Protein AF-A0A7G9ZBY2-F1 (afdb_monomer_lite)

pLDDT: mean 80.63, std 18.42, range [33.25, 98.38]

Secondary structure (DSSP, 8-state):
----EEEHHHHHHHHHTT--EEEEEE-SSHHHHHHHHHHHHHH-SSEEEEEE---HHHHGGGHHHHHHHHHHSSEEEEEE-TTS-HHHHHH-TTTHHHHHHHHHTTTTEEEEE-SS----EEEETTTEEEEEPP--TTPPPSEEEEEE-SSPPPSS-HHHHHTTSS-GGGTTTTTSSS--HHHHHHEE--TTHHHHHHHHHHH-TTHHHHHHHHHHHHHHH-SSPEEEEEEEEETTTTEEEEEEEEE--S-HHHHHHHHHHHIIIIIHHHHHHHTTSEEEEEE-

Sequence (284 aa):
MDNKKIGSDFFLEAIRQEKTVRGELKVEDGKKLEEIFKLVFKKANKSIDYHGALFPDFWKNLKEDTEEAVKRIDRIRFLVDKRLDIERLKGDPKISWLFELAKKYSQKLWIAQAKVKLPHMIFVDDLFFRVEKPHEIGEICNENFIAVNPLVEMPGDLSTWMNYTTSRDLYNSQFAIGIPQEVINNVGMSEGDMAAVQEFIKKQPDIYDYLDEAVCIIKNYFDKERITLEVINDPEYDKETLFLCIKTDRDLDDALKRLKKIDEEWLFDKIEELDDRLVIDIIP

Structure (mmCIF, N/CA/C/O backbone):
data_AF-A0A7G9ZBY2-F1
#
_entry.id   AF-A0A7G9ZBY2-F1
#
loop_
_atom_site.group_PDB
_atom_site.id
_atom_site.type_symbol
_atom_site.label_atom_id
_atom_site.label_alt_id
_atom_site.label_comp_id
_atom_site.label_asym_id
_atom_site.label_entity_id
_atom_site.label_seq_id
_atom_site.pdbx_PDB_ins_code
_atom_site.Cartn_x
_atom_site.Cartn_y
_atom_site.Cartn_z
_atom_site.occupancy
_atom_site.B_iso_or_equiv
_atom_site.auth_seq_id
_atom_site.auth_comp_id
_atom_site.auth_asym_id
_atom_site.auth_atom_id
_atom_site.pdbx_PDB_model_num
ATOM 1 N N . MET A 1 1 ? 3.397 28.716 -1.771 1.00 46.00 1 MET A N 1
ATOM 2 C CA . MET A 1 1 ? 2.523 28.831 -0.582 1.00 46.00 1 MET A CA 1
ATOM 3 C C . MET A 1 1 ? 3.395 28.687 0.650 1.00 46.00 1 MET A C 1
ATOM 5 O O . MET A 1 1 ? 4.175 27.744 0.689 1.00 46.00 1 MET A O 1
ATOM 9 N N . ASP A 1 2 ? 3.297 29.612 1.605 1.00 43.41 2 ASP A N 1
ATOM 10 C CA . ASP A 1 2 ? 4.133 29.612 2.811 1.00 43.41 2 ASP A CA 1
ATOM 11 C C . ASP A 1 2 ? 3.778 28.440 3.734 1.00 43.41 2 ASP A C 1
ATOM 13 O O . ASP A 1 2 ? 2.632 28.317 4.172 1.00 43.41 2 ASP A O 1
ATOM 17 N N . ASN A 1 3 ? 4.765 27.600 4.059 1.00 50.75 3 ASN A N 1
ATOM 18 C CA . ASN A 1 3 ? 4.659 26.573 5.098 1.00 50.75 3 ASN A CA 1
ATOM 19 C C . ASN A 1 3 ? 4.554 27.260 6.468 1.00 50.75 3 ASN A C 1
ATOM 21 O O . ASN A 1 3 ? 5.551 27.457 7.164 1.00 50.75 3 ASN A O 1
ATOM 25 N N . LYS A 1 4 ? 3.347 27.679 6.851 1.00 58.78 4 LYS A N 1
ATOM 26 C CA . LYS A 1 4 ? 3.104 28.218 8.189 1.00 58.78 4 LYS A CA 1
ATOM 27 C C . LYS A 1 4 ? 3.043 27.071 9.194 1.00 58.78 4 LYS A C 1
ATOM 29 O O . LYS A 1 4 ? 2.478 26.013 8.921 1.00 58.78 4 LYS A O 1
ATOM 34 N N . LYS A 1 5 ? 3.622 27.302 10.372 1.00 65.44 5 LYS A N 1
ATOM 35 C CA . LYS A 1 5 ? 3.395 26.450 11.541 1.00 65.44 5 LYS A CA 1
ATOM 36 C C . LYS A 1 5 ? 1.961 26.647 12.004 1.00 65.44 5 LYS A C 1
ATOM 38 O O . LYS A 1 5 ? 1.518 27.784 12.167 1.00 65.44 5 LYS A O 1
ATOM 43 N N . ILE A 1 6 ? 1.256 25.546 12.201 1.00 66.56 6 ILE A N 1
ATOM 44 C CA . ILE A 1 6 ? -0.144 25.530 12.599 1.00 66.56 6 ILE A CA 1
ATOM 45 C C . ILE A 1 6 ? -0.251 24.793 13.932 1.00 66.56 6 ILE A C 1
ATOM 47 O O . ILE A 1 6 ? 0.349 23.738 14.128 1.00 66.56 6 ILE A O 1
ATOM 51 N N . GLY A 1 7 ? -0.999 25.367 14.872 1.00 71.38 7 GLY A N 1
ATOM 52 C CA . GLY A 1 7 ? -1.292 24.703 16.137 1.00 71.38 7 GLY A CA 1
ATOM 53 C C . GLY A 1 7 ? -2.232 23.513 15.937 1.00 71.38 7 GLY A C 1
ATOM 54 O O . GLY A 1 7 ? -3.139 23.557 15.107 1.00 71.38 7 GLY A O 1
ATOM 55 N N . SER A 1 8 ? -2.038 22.470 16.738 1.00 72.31 8 SER A N 1
ATOM 56 C CA . SER A 1 8 ? -2.920 21.294 16.826 1.00 72.31 8 SER A CA 1
ATOM 57 C C . SER A 1 8 ? -4.414 21.637 16.856 1.00 72.31 8 SER A C 1
ATOM 59 O O . SER A 1 8 ? -5.181 21.070 16.083 1.00 72.31 8 SER A O 1
ATOM 61 N N . ASP A 1 9 ? -4.815 22.612 17.671 1.00 76.31 9 ASP A N 1
ATOM 62 C CA . ASP A 1 9 ? -6.226 22.986 17.835 1.00 76.31 9 ASP A CA 1
ATOM 63 C C . ASP A 1 9 ? -6.823 23.592 16.556 1.00 76.31 9 ASP A C 1
ATOM 65 O O . ASP A 1 9 ? -7.942 23.258 16.171 1.00 76.31 9 ASP A O 1
ATOM 69 N N . PHE A 1 10 ? -6.057 24.430 15.845 1.00 73.88 10 PHE A N 1
ATOM 70 C CA . PHE A 1 10 ? -6.480 24.974 14.551 1.00 73.88 10 PHE A CA 1
ATOM 71 C C . PHE A 1 10 ? -6.671 23.859 13.526 1.00 73.88 10 PHE A C 1
ATOM 73 O O . PHE A 1 10 ? -7.603 23.892 12.729 1.00 73.88 10 PHE A O 1
ATOM 80 N N . PHE A 1 11 ? -5.781 22.870 13.534 1.00 70.94 11 PHE A N 1
ATOM 81 C CA . PHE A 1 11 ? -5.836 21.772 12.584 1.00 70.94 11 PHE A CA 1
ATOM 82 C C . PHE A 1 11 ? -7.014 20.831 12.853 1.00 70.94 11 PHE A C 1
ATOM 84 O O . PHE A 1 11 ? -7.733 20.465 11.925 1.00 70.94 11 PHE A O 1
ATOM 91 N N . LEU A 1 12 ? -7.265 20.504 14.123 1.00 74.31 12 LEU A N 1
ATOM 92 C CA . LEU A 1 12 ? -8.467 19.778 14.533 1.00 74.31 12 LEU A CA 1
ATOM 93 C C . LEU A 1 12 ? -9.729 20.524 14.098 1.00 74.31 12 LEU A C 1
ATOM 95 O O . LEU A 1 12 ? -10.646 19.912 13.551 1.00 74.31 12 LEU A O 1
ATOM 99 N N . GLU A 1 13 ? -9.765 21.842 14.286 1.00 77.38 13 GLU A N 1
ATOM 100 C CA . GLU A 1 13 ? -10.897 22.655 13.855 1.00 77.38 13 GLU A CA 1
ATOM 101 C C . GLU A 1 13 ? -11.058 22.673 12.333 1.00 77.38 13 GLU A C 1
ATOM 103 O O . GLU A 1 13 ? -12.171 22.564 11.824 1.00 77.38 13 GLU A O 1
ATOM 108 N N . ALA A 1 14 ? -9.955 22.723 11.591 1.00 70.12 14 ALA A N 1
ATOM 109 C CA . ALA A 1 14 ? -9.984 22.639 10.142 1.00 70.12 14 ALA A CA 1
ATOM 110 C C . ALA A 1 14 ? -10.526 21.298 9.639 1.00 70.12 14 ALA A C 1
ATOM 112 O O . ALA A 1 14 ? -11.386 21.301 8.764 1.00 70.12 14 ALA A O 1
ATOM 113 N N . ILE A 1 15 ? -10.098 20.169 10.218 1.00 70.94 15 ILE A N 1
ATOM 114 C CA . ILE A 1 15 ? -10.662 18.856 9.873 1.00 70.94 15 ILE A CA 1
ATOM 115 C C . ILE A 1 15 ? -12.158 18.809 10.211 1.00 70.94 15 ILE A C 1
ATOM 117 O O . ILE A 1 15 ? -12.955 18.319 9.411 1.00 70.94 15 ILE A O 1
ATOM 121 N N . ARG A 1 16 ? -12.567 19.321 11.381 1.00 77.19 16 ARG A N 1
ATOM 122 C CA . ARG A 1 16 ? -13.987 19.360 11.779 1.00 77.19 16 ARG A CA 1
ATOM 123 C C . ARG A 1 16 ? -14.833 20.144 10.782 1.00 77.19 16 ARG A C 1
ATOM 125 O O . ARG A 1 16 ? -15.920 19.689 10.437 1.00 77.19 16 ARG A O 1
ATOM 132 N N . GLN A 1 17 ? -14.316 21.282 10.326 1.00 77.69 17 GLN A N 1
ATOM 133 C CA . GLN A 1 17 ? -14.968 22.180 9.375 1.00 77.69 17 GLN A CA 1
ATOM 134 C C . GLN A 1 17 ? -14.704 21.817 7.903 1.00 77.69 17 GLN A C 1
ATOM 136 O O . GLN A 1 17 ? -15.098 22.584 7.029 1.00 77.69 17 GLN A O 1
ATOM 141 N N . GLU A 1 18 ? -14.017 20.701 7.628 1.00 69.56 18 GLU A N 1
ATOM 142 C CA . GLU A 1 18 ? -13.649 20.243 6.275 1.00 69.56 18 GLU A CA 1
ATOM 143 C C . GLU A 1 18 ? -12.904 21.310 5.451 1.00 69.56 18 GLU A C 1
ATOM 145 O O . GLU A 1 18 ? -13.006 21.392 4.229 1.00 69.56 18 GLU A O 1
ATOM 150 N N . LYS A 1 19 ? -12.124 22.151 6.134 1.00 67.81 19 LYS A N 1
ATOM 151 C CA . LYS A 1 19 ? -11.326 23.204 5.510 1.00 67.81 19 LYS A CA 1
ATOM 152 C C . LYS A 1 19 ? -9.999 22.644 5.018 1.00 67.81 19 LYS A C 1
ATOM 154 O O . LYS A 1 19 ? -9.285 21.969 5.759 1.00 67.81 19 LYS A O 1
ATOM 159 N N . THR A 1 20 ? -9.626 23.010 3.794 1.00 64.44 20 THR A N 1
ATOM 160 C CA . THR A 1 20 ? -8.288 22.747 3.257 1.00 64.44 20 THR A CA 1
ATOM 161 C C . THR A 1 20 ? -7.248 23.434 4.128 1.00 64.44 20 THR A C 1
ATOM 163 O O . THR A 1 20 ? -7.241 24.660 4.266 1.00 64.44 20 THR A O 1
ATOM 166 N N . VAL A 1 21 ? -6.351 22.643 4.707 1.00 64.94 21 VAL A N 1
ATOM 167 C CA . VAL A 1 21 ? -5.243 23.141 5.517 1.00 64.94 21 VAL A CA 1
ATOM 168 C C . VAL A 1 21 ? -3.980 22.380 5.167 1.00 64.94 21 VAL A C 1
ATOM 170 O O . VAL A 1 21 ? -3.982 21.159 5.028 1.00 64.94 21 VAL A O 1
ATOM 173 N N . ARG A 1 22 ? -2.890 23.136 5.046 1.00 64.19 22 ARG A N 1
ATOM 174 C CA . ARG A 1 22 ? -1.534 22.632 4.865 1.00 64.19 22 ARG A CA 1
ATOM 175 C C . ARG A 1 22 ? -0.627 23.323 5.871 1.00 64.19 22 ARG A C 1
ATOM 177 O O . ARG A 1 22 ? -0.587 24.552 5.899 1.00 64.19 22 ARG A O 1
ATOM 184 N N . GLY A 1 23 ? 0.118 22.555 6.657 1.00 62.62 23 GLY A N 1
ATOM 185 C CA . GLY A 1 23 ? 1.104 23.130 7.564 1.00 62.62 23 GLY A CA 1
ATOM 186 C C . GLY A 1 23 ? 1.900 22.098 8.346 1.00 62.62 23 GLY A C 1
ATOM 187 O O . GLY A 1 23 ? 1.561 20.916 8.395 1.00 62.62 23 GLY A O 1
ATOM 188 N N . GLU A 1 24 ? 2.973 22.578 8.968 1.00 61.75 24 GLU A N 1
ATOM 189 C CA . GLU A 1 24 ? 3.670 21.824 10.005 1.00 61.75 24 GLU A CA 1
ATOM 190 C C . GLU A 1 24 ? 2.907 21.973 11.318 1.00 61.75 24 GLU A C 1
ATOM 192 O O . GLU A 1 24 ? 2.673 23.087 11.795 1.00 61.75 24 GLU A O 1
ATOM 197 N N . LEU A 1 25 ? 2.550 20.846 11.912 1.00 63.38 25 LEU A N 1
ATOM 198 C CA . LEU A 1 25 ? 1.879 20.753 13.188 1.00 63.38 25 LEU A CA 1
ATOM 199 C C . LEU A 1 25 ? 2.873 20.296 14.251 1.00 63.38 25 LEU A C 1
ATOM 201 O O . LEU A 1 25 ? 3.437 19.200 14.182 1.00 63.38 25 LEU A O 1
ATOM 205 N N . LYS A 1 26 ? 3.073 21.150 15.257 1.00 65.88 26 LYS A N 1
ATOM 206 C CA . LYS A 1 26 ? 3.751 20.756 16.491 1.00 65.88 26 LYS A CA 1
ATOM 207 C C . LYS A 1 26 ? 2.720 20.176 17.444 1.00 65.88 26 LYS A C 1
ATOM 209 O O . LYS A 1 26 ? 1.814 20.876 17.901 1.00 65.88 26 LYS A O 1
ATOM 214 N N . VAL A 1 27 ? 2.834 18.878 17.690 1.00 63.59 27 VAL A N 1
ATOM 215 C CA . VAL A 1 27 ? 2.039 18.192 18.701 1.00 63.59 27 VAL A CA 1
ATOM 216 C C . VAL A 1 27 ? 2.814 18.329 20.008 1.00 63.59 27 VAL A C 1
ATOM 218 O O . VAL A 1 27 ? 3.869 17.727 20.158 1.00 63.59 27 VAL A O 1
ATOM 221 N N . GLU A 1 28 ? 2.337 19.162 20.932 1.00 57.69 28 GLU A N 1
ATOM 222 C CA . GLU A 1 28 ? 3.014 19.372 22.225 1.00 57.69 28 GLU A CA 1
ATOM 223 C C . GLU A 1 28 ? 2.709 18.269 23.261 1.00 57.69 28 GLU A C 1
ATOM 225 O O . GLU A 1 28 ? 3.324 18.255 24.321 1.00 57.69 28 GLU A O 1
ATOM 230 N N . ASP A 1 29 ? 1.801 17.328 22.967 1.00 59.09 29 ASP A N 1
ATOM 231 C CA . ASP A 1 29 ? 1.472 16.196 23.847 1.00 59.09 29 ASP A CA 1
ATOM 232 C C . ASP A 1 29 ? 0.867 15.023 23.046 1.00 59.09 29 ASP A C 1
ATOM 234 O O . ASP A 1 29 ? 0.005 15.236 22.190 1.00 59.09 29 ASP A O 1
ATOM 238 N N . GLY A 1 30 ? 1.263 13.778 23.334 1.00 62.41 30 GLY A N 1
ATOM 239 C CA . GLY A 1 30 ? 0.806 12.568 22.630 1.00 62.41 30 GLY A CA 1
ATOM 240 C C . GLY A 1 30 ? -0.721 12.405 22.586 1.00 62.41 30 GLY A C 1
ATOM 241 O O . GLY A 1 30 ? -1.256 11.892 21.605 1.00 62.41 30 GLY A O 1
ATOM 242 N N . LYS A 1 31 ? -1.444 12.952 23.575 1.00 68.00 31 LYS A N 1
ATOM 243 C CA . LYS A 1 31 ? -2.920 12.994 23.592 1.00 68.00 31 LYS A CA 1
ATOM 244 C C . LYS A 1 31 ? -3.520 13.710 22.381 1.00 68.00 31 LYS A C 1
ATOM 246 O O . LYS A 1 31 ? -4.520 13.262 21.829 1.00 68.00 31 LYS A O 1
ATOM 251 N N . LYS A 1 32 ? -2.891 14.795 21.924 1.00 78.31 32 LYS A N 1
ATOM 252 C CA . LYS A 1 32 ? -3.364 15.554 20.757 1.00 78.31 32 LYS A CA 1
ATOM 253 C C . LYS A 1 32 ? -3.213 14.752 19.469 1.00 78.31 32 LYS A C 1
ATOM 255 O O . LYS A 1 32 ? -4.002 14.920 18.544 1.00 78.31 32 LYS A O 1
ATOM 260 N N . LEU A 1 33 ? -2.220 13.865 19.407 1.00 79.06 33 LEU A N 1
ATOM 261 C CA . LEU A 1 33 ? -2.054 12.996 18.252 1.00 79.06 33 LEU A CA 1
ATOM 262 C C . LEU A 1 33 ? -3.148 11.930 18.184 1.00 79.06 33 LEU A C 1
ATOM 264 O O . LEU A 1 33 ? -3.701 11.686 17.113 1.00 79.06 33 LEU A O 1
ATOM 268 N N . GLU A 1 34 ? -3.484 11.330 19.324 1.00 85.69 34 GLU A N 1
ATOM 269 C CA . GLU A 1 34 ? -4.594 10.381 19.414 1.00 85.69 34 GLU A CA 1
ATOM 270 C C . GLU A 1 34 ? -5.905 11.023 18.948 1.00 85.69 34 GLU A C 1
ATOM 272 O O . GLU A 1 34 ? -6.613 10.441 18.134 1.00 85.69 34 GLU A O 1
ATOM 277 N N . GLU A 1 35 ? -6.203 12.252 19.380 1.00 86.25 35 GLU A N 1
ATOM 278 C CA . GLU A 1 35 ? -7.398 12.987 18.941 1.00 86.25 35 GLU A CA 1
ATOM 279 C C . GLU A 1 35 ? -7.447 13.209 17.424 1.00 86.25 35 GLU A C 1
ATOM 281 O O . GLU A 1 35 ? -8.515 13.085 16.817 1.00 86.25 35 GLU A O 1
ATOM 286 N N . ILE A 1 36 ? -6.300 13.493 16.796 1.00 82.81 36 ILE A N 1
ATOM 287 C CA . ILE A 1 36 ? -6.204 13.614 15.337 1.00 82.81 36 ILE A CA 1
ATOM 288 C C . ILE A 1 36 ? -6.548 12.276 14.677 1.00 82.81 36 ILE A C 1
ATOM 290 O O . ILE A 1 36 ? -7.370 12.256 13.763 1.00 82.81 36 ILE A O 1
ATOM 294 N N . PHE A 1 37 ? -5.978 11.161 15.145 1.00 88.19 37 PHE A N 1
ATOM 295 C CA . PHE A 1 37 ? -6.287 9.834 14.599 1.00 88.19 37 PHE A CA 1
ATOM 296 C C . PHE A 1 37 ? -7.762 9.481 14.758 1.00 88.19 37 PHE A C 1
ATOM 298 O O . PHE A 1 37 ? -8.383 9.066 13.786 1.00 88.19 37 PHE A O 1
ATOM 305 N N . LYS A 1 38 ? -8.349 9.712 15.935 1.00 90.25 38 LYS A N 1
ATOM 306 C CA . LYS A 1 38 ? -9.783 9.483 16.174 1.00 90.25 38 LYS A CA 1
ATOM 307 C C . LYS A 1 38 ? -10.647 10.253 15.187 1.00 90.25 38 LYS A C 1
ATOM 309 O O . LYS A 1 38 ? -11.550 9.699 14.563 1.00 90.25 38 LYS A O 1
ATOM 314 N N . LEU A 1 39 ? -10.340 11.534 14.993 1.00 85.81 39 LEU A N 1
ATOM 315 C CA . LEU A 1 39 ? -11.078 12.375 14.061 1.00 85.81 39 LEU A CA 1
ATOM 316 C C . LEU A 1 39 ? -10.924 11.897 12.611 1.00 85.81 39 LEU A C 1
ATOM 318 O O . LEU A 1 39 ? -11.907 11.855 11.876 1.00 85.81 39 LEU A O 1
ATOM 322 N N . VAL A 1 40 ? -9.712 11.504 12.221 1.00 85.06 40 VAL A N 1
ATOM 323 C CA . VAL A 1 40 ? -9.401 10.970 10.891 1.00 85.06 40 VAL A CA 1
ATOM 324 C C . VAL A 1 40 ? -10.139 9.648 10.638 1.00 85.06 40 VAL A C 1
ATOM 326 O O . VAL A 1 40 ? -10.812 9.516 9.619 1.00 85.06 40 VAL A O 1
ATOM 329 N N . PHE A 1 41 ? -10.118 8.711 11.588 1.00 90.62 41 PHE A N 1
ATOM 330 C CA . PHE A 1 41 ? -10.846 7.439 11.503 1.00 90.62 41 PHE A CA 1
ATOM 331 C C . PHE A 1 41 ? -12.357 7.652 11.403 1.00 90.62 41 PHE A C 1
ATOM 333 O O . PHE A 1 41 ? -13.029 6.993 10.610 1.00 90.62 41 PHE A O 1
ATOM 340 N N . LYS A 1 42 ? -12.891 8.618 12.158 1.00 90.44 42 LYS A N 1
ATOM 341 C CA . LYS A 1 42 ? -14.305 9.002 12.109 1.00 90.44 42 LYS A CA 1
ATOM 342 C C . LYS A 1 42 ? -14.701 9.670 10.789 1.00 90.44 42 LYS A C 1
ATOM 344 O O . LYS A 1 42 ? -15.841 9.529 10.356 1.00 90.44 42 LYS A O 1
ATOM 349 N N . LYS A 1 43 ? -13.791 10.408 10.150 1.00 86.31 43 LYS A N 1
ATOM 350 C CA . LYS A 1 43 ? -14.048 11.109 8.882 1.00 86.31 43 LYS A CA 1
ATOM 351 C C . LYS A 1 43 ? -13.837 10.239 7.643 1.00 86.31 43 LYS A C 1
ATOM 353 O O . LYS A 1 43 ? -14.453 10.549 6.632 1.00 86.31 43 LYS A O 1
ATOM 358 N N . ALA A 1 44 ? -13.043 9.170 7.729 1.00 91.44 44 ALA A N 1
ATOM 359 C CA . ALA A 1 44 ? -12.834 8.219 6.635 1.00 91.44 44 ALA A CA 1
ATOM 360 C C . ALA A 1 44 ? -14.164 7.657 6.115 1.00 91.44 44 ALA A C 1
ATOM 362 O O . ALA A 1 44 ? -15.021 7.310 6.920 1.00 91.44 44 ALA A O 1
ATOM 363 N N . ASN A 1 45 ? -14.341 7.524 4.807 1.00 92.69 45 ASN A N 1
ATOM 364 C CA . ASN A 1 45 ? -15.560 7.005 4.178 1.00 92.69 45 ASN A CA 1
ATOM 365 C C . ASN A 1 45 ? -15.285 5.778 3.310 1.00 92.69 45 ASN A C 1
ATOM 367 O O . ASN A 1 45 ? -16.135 4.899 3.215 1.00 92.69 45 ASN A O 1
ATOM 371 N N . LYS A 1 46 ? -14.101 5.709 2.707 1.00 91.81 46 LYS A N 1
ATOM 372 C CA . LYS A 1 46 ? -13.698 4.695 1.736 1.00 91.81 46 LYS A CA 1
ATOM 373 C C . LYS A 1 46 ? -12.491 3.909 2.230 1.00 91.81 46 LYS A C 1
ATOM 375 O O . LYS A 1 46 ? -12.545 2.679 2.273 1.00 91.81 46 LYS A O 1
ATOM 380 N N . SER A 1 47 ? -11.413 4.596 2.608 1.00 94.06 47 SER A N 1
ATOM 381 C CA . SER A 1 47 ? -10.135 3.943 2.892 1.00 94.06 47 SER A CA 1
ATOM 382 C C . SER A 1 47 ? -9.316 4.608 3.995 1.00 94.06 47 SER A C 1
ATOM 384 O O . SER A 1 47 ? -9.348 5.821 4.186 1.00 94.06 47 SER A O 1
ATOM 386 N N . ILE A 1 48 ? -8.533 3.793 4.703 1.00 94.88 48 ILE A N 1
ATOM 387 C CA . ILE A 1 48 ? -7.446 4.236 5.584 1.00 94.88 48 ILE A CA 1
ATOM 388 C C . ILE A 1 48 ? -6.205 3.407 5.261 1.00 94.88 48 ILE A C 1
ATOM 390 O O . ILE A 1 48 ? -6.248 2.184 5.343 1.00 94.88 48 ILE A O 1
ATOM 394 N N . ASP A 1 49 ? -5.087 4.054 4.959 1.00 93.94 49 ASP A N 1
ATOM 395 C CA . ASP A 1 49 ? -3.805 3.392 4.735 1.00 93.94 49 ASP A CA 1
ATOM 396 C C . ASP A 1 49 ? -2.765 3.965 5.704 1.00 93.94 49 ASP A C 1
ATOM 398 O O . ASP A 1 49 ? -2.362 5.121 5.599 1.00 93.94 49 ASP A O 1
ATOM 402 N N . TYR A 1 50 ? -2.361 3.167 6.690 1.00 94.56 50 TYR A N 1
ATOM 403 C CA . TYR A 1 50 ? -1.373 3.520 7.706 1.00 94.56 50 TYR A CA 1
ATOM 404 C C . TYR A 1 50 ? -0.040 2.830 7.425 1.00 94.56 50 TYR A C 1
ATOM 406 O O . TYR A 1 50 ? 0.018 1.604 7.310 1.00 94.56 50 TYR A O 1
ATOM 414 N N . HIS A 1 51 ? 1.040 3.607 7.372 1.00 93.12 51 HIS A N 1
ATOM 415 C CA . HIS A 1 51 ? 2.407 3.117 7.243 1.00 93.12 51 HIS A CA 1
ATOM 416 C C . HIS A 1 51 ? 3.197 3.493 8.500 1.00 93.12 51 HIS A C 1
ATOM 418 O O . HIS A 1 51 ? 3.176 4.655 8.899 1.00 93.12 51 HIS A O 1
ATOM 424 N N . GLY A 1 52 ? 3.907 2.554 9.129 1.00 91.56 52 GLY A N 1
ATOM 425 C CA . GLY A 1 52 ? 4.809 2.889 10.239 1.00 91.56 52 GLY A CA 1
ATOM 426 C C . GLY A 1 52 ? 4.831 1.900 11.398 1.00 91.56 52 GLY A C 1
ATOM 427 O O . GLY A 1 52 ? 4.621 0.699 11.224 1.00 91.56 52 GLY A O 1
ATOM 428 N N . ALA A 1 53 ? 5.158 2.397 12.594 1.00 91.31 53 ALA A N 1
ATOM 429 C CA . ALA A 1 53 ? 5.309 1.571 13.782 1.00 91.31 53 ALA A CA 1
ATOM 430 C C . ALA A 1 53 ? 4.006 1.400 14.590 1.00 91.31 53 ALA A C 1
ATOM 432 O O . ALA A 1 53 ? 3.351 2.359 14.992 1.00 91.31 53 ALA A O 1
ATOM 433 N N . LEU A 1 54 ? 3.670 0.160 14.943 1.00 92.62 54 LEU A N 1
ATOM 434 C CA . LEU A 1 54 ? 2.537 -0.165 15.804 1.00 92.62 54 LEU A CA 1
ATOM 435 C C . LEU A 1 54 ? 2.902 -0.082 17.297 1.00 92.62 54 LEU A C 1
ATOM 437 O O . LEU A 1 54 ? 3.091 -1.101 17.957 1.00 92.62 54 LEU A O 1
ATOM 441 N N . PHE A 1 55 ? 3.010 1.132 17.845 1.00 91.75 55 PHE A N 1
ATOM 442 C CA . PHE A 1 55 ? 3.307 1.329 19.270 1.00 91.75 55 PHE A CA 1
ATOM 443 C C . PHE A 1 55 ? 2.110 0.948 20.175 1.00 91.75 55 PHE A C 1
ATOM 445 O O . PHE A 1 55 ? 1.081 1.631 20.127 1.00 91.75 55 PHE A O 1
ATOM 452 N N . PRO A 1 56 ? 2.205 -0.094 21.029 1.00 94.56 56 PRO A N 1
ATOM 453 C CA . PRO A 1 56 ? 1.036 -0.635 21.734 1.00 94.56 56 PRO A CA 1
ATOM 454 C C . PRO A 1 56 ? 0.306 0.371 22.630 1.00 94.56 56 PRO A C 1
ATOM 456 O O . PRO A 1 56 ? -0.922 0.367 22.696 1.00 94.56 56 PRO A O 1
ATOM 459 N N . ASP A 1 57 ? 1.041 1.263 23.302 1.00 91.31 57 ASP A N 1
ATOM 460 C CA . ASP A 1 57 ? 0.438 2.260 24.192 1.00 91.31 57 ASP A CA 1
ATOM 461 C C . ASP A 1 57 ? -0.332 3.361 23.459 1.00 91.31 57 ASP A C 1
ATOM 463 O O . ASP A 1 57 ? -1.242 3.930 24.052 1.00 91.31 57 ASP A O 1
ATOM 467 N N . PHE A 1 58 ? -0.022 3.615 22.188 1.00 91.19 58 PHE A N 1
ATOM 468 C CA . PHE A 1 58 ? -0.799 4.519 21.343 1.00 91.19 58 PHE A CA 1
ATOM 469 C C . PHE A 1 58 ? -2.042 3.807 20.795 1.00 91.19 58 PHE A C 1
ATOM 471 O O . PHE A 1 58 ? -3.171 4.265 20.968 1.00 91.19 58 PHE A O 1
ATOM 478 N N . TRP A 1 59 ? -1.856 2.627 20.194 1.00 94.00 59 TRP A N 1
ATOM 479 C CA . TRP A 1 59 ? -2.937 1.921 19.499 1.00 94.00 59 TRP A CA 1
ATOM 480 C C . TRP A 1 59 ? -4.041 1.418 20.425 1.00 94.00 59 TRP A C 1
ATOM 482 O O . TRP A 1 59 ? -5.200 1.399 20.015 1.00 94.00 59 TRP A O 1
ATOM 492 N N . LYS A 1 60 ? -3.741 1.092 21.689 1.00 95.50 60 LYS A N 1
ATOM 493 C CA . LYS A 1 60 ? -4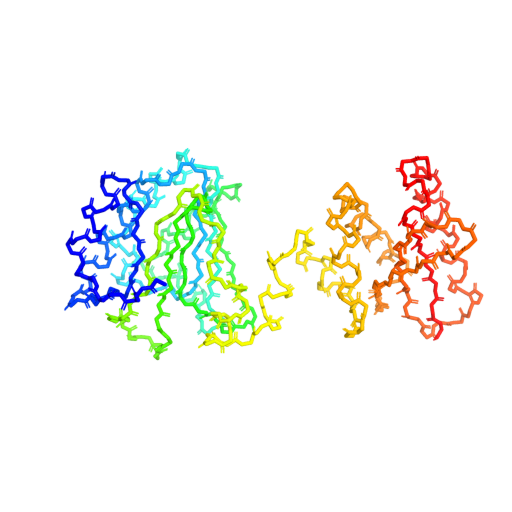.781 0.710 22.662 1.00 95.50 60 LYS A CA 1
ATOM 494 C C . LYS A 1 60 ? -5.883 1.771 22.806 1.00 95.50 60 LYS A C 1
ATOM 496 O O . LYS A 1 60 ? -7.028 1.420 23.072 1.00 95.50 60 LYS A O 1
ATOM 501 N N . ASN A 1 61 ? -5.547 3.048 22.604 1.00 95.38 61 ASN A N 1
ATOM 502 C CA . ASN A 1 61 ? -6.465 4.177 22.752 1.00 95.38 61 ASN A CA 1
ATOM 503 C C . ASN A 1 61 ? -7.308 4.441 21.489 1.00 95.38 61 ASN A C 1
ATOM 505 O O . ASN A 1 61 ? -8.211 5.276 21.541 1.00 95.38 61 ASN A O 1
ATOM 509 N N . LEU A 1 62 ? -7.024 3.739 20.383 1.00 95.88 62 LEU A N 1
ATOM 510 C CA . LEU A 1 62 ? -7.718 3.829 19.089 1.00 95.88 62 LEU A CA 1
ATOM 511 C C . LEU A 1 62 ? -8.556 2.582 18.770 1.00 95.88 62 LEU A C 1
ATOM 513 O O . LEU A 1 62 ? -9.024 2.418 17.641 1.00 95.88 62 LEU A O 1
ATOM 517 N N . LYS A 1 63 ? -8.720 1.675 19.739 1.00 97.25 63 LYS A N 1
ATOM 518 C CA . LYS A 1 63 ? -9.410 0.399 19.534 1.00 97.25 63 LYS A CA 1
ATOM 519 C C . LYS A 1 63 ? -10.835 0.579 19.022 1.00 97.25 63 LYS A C 1
ATOM 521 O O . LYS A 1 63 ? -11.177 0.042 17.972 1.00 97.25 63 LYS A O 1
ATOM 526 N N . GLU A 1 64 ? -11.645 1.341 19.748 1.00 97.81 64 GLU A N 1
ATOM 527 C CA . GLU A 1 64 ? -13.061 1.542 19.421 1.00 97.81 64 GLU A CA 1
ATOM 528 C C . GLU A 1 64 ? -13.225 2.235 18.061 1.00 97.81 64 GLU A C 1
ATOM 530 O O . GLU A 1 64 ? -13.988 1.760 17.221 1.00 97.81 64 GLU A O 1
ATOM 535 N N . ASP A 1 65 ? -12.431 3.277 17.794 1.00 97.06 65 ASP A N 1
ATOM 536 C CA . ASP A 1 65 ? -12.454 4.010 16.524 1.00 97.06 65 ASP A CA 1
ATOM 537 C C . ASP A 1 65 ? -12.065 3.116 15.332 1.00 97.06 65 ASP A C 1
ATOM 539 O O . ASP A 1 65 ? -12.671 3.186 14.262 1.00 97.06 65 ASP A O 1
ATOM 543 N N . THR A 1 66 ? -11.081 2.228 15.515 1.00 97.19 66 THR A N 1
ATOM 544 C CA . THR A 1 66 ? -10.659 1.263 14.484 1.00 97.19 66 THR A CA 1
ATOM 545 C C . THR A 1 66 ? -11.737 0.209 14.230 1.00 97.19 66 THR A C 1
ATOM 547 O O . THR A 1 66 ? -12.032 -0.122 13.079 1.00 97.19 66 THR A O 1
ATOM 550 N N . GLU A 1 67 ? -12.354 -0.309 15.294 1.00 98.06 67 GLU A N 1
ATOM 551 C CA . GLU A 1 67 ? -13.450 -1.278 15.207 1.00 98.06 67 GLU A CA 1
ATOM 552 C C . GLU A 1 67 ? -14.713 -0.694 14.559 1.00 98.06 67 GLU A C 1
ATOM 554 O O . GLU A 1 67 ? -15.457 -1.422 13.896 1.00 98.06 67 GLU A O 1
ATOM 559 N N . GLU A 1 68 ? -14.987 0.595 14.754 1.00 97.94 68 GLU A N 1
ATOM 560 C CA . GLU A 1 68 ? -16.069 1.300 14.067 1.00 97.94 68 GLU A CA 1
ATOM 561 C C . GLU A 1 68 ? -15.724 1.531 12.592 1.00 97.94 68 GLU A C 1
ATOM 563 O O . GLU A 1 68 ? -16.527 1.208 11.710 1.00 97.94 68 GLU A O 1
ATOM 568 N N . ALA A 1 69 ? -14.509 2.013 12.307 1.00 97.12 69 ALA A N 1
ATOM 569 C CA . ALA A 1 69 ? -14.052 2.279 10.948 1.00 97.12 69 ALA A CA 1
ATOM 570 C C . ALA A 1 69 ? -14.116 1.024 10.066 1.00 97.12 69 ALA A C 1
ATOM 572 O O . ALA A 1 69 ? -14.710 1.080 8.992 1.00 97.12 69 ALA A O 1
ATOM 573 N N . VAL A 1 70 ? -13.606 -0.128 10.527 1.00 97.81 70 VAL A N 1
ATOM 574 C CA . VAL A 1 70 ? -13.575 -1.365 9.715 1.00 97.81 70 VAL A CA 1
ATOM 575 C C . VAL A 1 70 ? -14.970 -1.870 9.327 1.00 97.81 70 VAL A C 1
ATOM 577 O O . VAL A 1 70 ? -15.144 -2.505 8.286 1.00 97.81 70 VAL A O 1
ATOM 580 N N . LYS A 1 71 ? -15.989 -1.590 10.148 1.00 97.88 71 LYS A N 1
ATOM 581 C CA . LYS A 1 71 ? -17.380 -1.947 9.836 1.00 97.88 71 LYS A CA 1
ATOM 582 C C . LYS A 1 71 ? -17.951 -1.033 8.757 1.00 97.88 71 LYS A C 1
ATOM 584 O O . LYS A 1 71 ? -18.717 -1.499 7.915 1.00 97.88 71 LYS A O 1
ATOM 589 N N . ARG A 1 72 ? -17.583 0.248 8.805 1.00 97.69 72 ARG A N 1
ATOM 590 C CA . ARG A 1 72 ? -18.167 1.321 8.001 1.00 97.69 72 ARG A CA 1
ATOM 591 C C . ARG A 1 72 ? -17.531 1.466 6.623 1.00 97.69 72 ARG A C 1
ATOM 593 O O . ARG A 1 72 ? -18.272 1.636 5.665 1.00 97.69 72 ARG A O 1
ATOM 600 N N . ILE A 1 73 ? -16.205 1.410 6.529 1.00 97.06 73 ILE A N 1
ATOM 601 C CA . ILE A 1 73 ? -15.482 1.720 5.288 1.00 97.06 73 ILE A CA 1
ATOM 602 C C . ILE A 1 73 ? -15.088 0.451 4.526 1.00 97.06 73 ILE A C 1
ATOM 604 O O . ILE A 1 73 ? -15.242 -0.670 5.028 1.00 97.06 73 ILE A O 1
ATOM 608 N N . ASP A 1 74 ? -14.610 0.619 3.297 1.00 94.31 74 ASP A N 1
ATOM 609 C CA . ASP A 1 74 ? -14.317 -0.494 2.393 1.00 94.31 74 ASP A CA 1
ATOM 610 C C . ASP A 1 74 ? -12.956 -1.127 2.683 1.00 94.31 74 ASP A C 1
ATOM 612 O O . ASP A 1 74 ? -12.830 -2.352 2.646 1.00 94.31 74 ASP A O 1
ATOM 616 N N . ARG A 1 75 ? -11.945 -0.307 3.006 1.00 95.44 75 ARG A N 1
ATOM 617 C CA . ARG A 1 75 ? -10.556 -0.763 3.143 1.00 95.44 75 ARG A CA 1
ATOM 618 C C . ARG A 1 75 ? -9.799 -0.087 4.283 1.00 95.44 75 ARG A C 1
ATOM 620 O O . ARG A 1 75 ? -9.791 1.131 4.405 1.00 95.44 75 ARG A O 1
ATOM 627 N N . ILE A 1 76 ? -9.059 -0.874 5.053 1.00 96.81 76 ILE A N 1
ATOM 628 C CA . ILE A 1 76 ? -8.042 -0.415 5.996 1.00 96.81 76 ILE A CA 1
ATOM 629 C C . ILE A 1 76 ? -6.766 -1.231 5.776 1.00 96.81 76 ILE A C 1
ATOM 631 O O . ILE A 1 76 ? -6.797 -2.460 5.841 1.00 96.81 76 ILE A O 1
ATOM 635 N N . ARG A 1 77 ? -5.629 -0.577 5.541 1.00 96.06 77 ARG A N 1
ATOM 636 C CA . ARG A 1 77 ? -4.327 -1.248 5.426 1.00 96.06 77 ARG A CA 1
ATOM 637 C C . ARG A 1 77 ? -3.348 -0.707 6.449 1.00 96.06 77 ARG A C 1
ATOM 639 O O . ARG A 1 77 ? -3.214 0.498 6.628 1.00 96.06 77 ARG A O 1
ATOM 646 N N . PHE A 1 78 ? -2.626 -1.622 7.073 1.00 96.00 78 PHE A N 1
ATOM 647 C CA . PHE A 1 78 ? -1.497 -1.344 7.941 1.00 96.00 78 PHE A CA 1
ATOM 648 C C . PHE A 1 78 ? -0.252 -1.963 7.322 1.00 96.00 78 PHE A C 1
ATOM 650 O O . PHE A 1 78 ? -0.061 -3.178 7.379 1.00 96.00 78 PHE A O 1
ATOM 657 N N . LEU A 1 79 ? 0.604 -1.125 6.748 1.00 94.44 79 LEU A N 1
ATOM 658 C CA . LEU A 1 79 ? 1.933 -1.529 6.319 1.00 94.44 79 LEU A CA 1
ATOM 659 C C . LEU A 1 79 ? 2.921 -1.168 7.428 1.00 94.44 79 LEU A C 1
ATOM 661 O O . LEU A 1 79 ? 3.172 0.002 7.708 1.00 94.44 79 LEU A O 1
ATOM 665 N N . VAL A 1 80 ? 3.449 -2.171 8.113 1.00 94.31 80 VAL A N 1
ATOM 666 C CA . VAL A 1 80 ? 4.196 -1.964 9.354 1.00 94.31 80 VAL A CA 1
ATOM 667 C C . VAL A 1 80 ? 5.699 -2.095 9.139 1.00 94.31 80 VAL A C 1
ATOM 669 O O . VAL A 1 80 ? 6.155 -2.872 8.300 1.00 94.31 80 VAL A O 1
ATOM 672 N N . ASP A 1 81 ? 6.480 -1.302 9.872 1.00 91.69 81 ASP A N 1
ATOM 673 C CA . ASP A 1 81 ? 7.933 -1.198 9.680 1.00 91.69 81 ASP A CA 1
ATOM 674 C C . ASP A 1 81 ? 8.651 -2.556 9.853 1.00 91.69 81 ASP A C 1
ATOM 676 O O . ASP A 1 81 ? 8.341 -3.334 10.765 1.00 91.69 81 ASP A O 1
ATOM 680 N N . LYS A 1 82 ? 9.663 -2.832 9.012 1.00 91.06 82 LYS A N 1
ATOM 681 C CA . LYS A 1 82 ? 10.457 -4.077 9.063 1.00 91.06 82 LYS A CA 1
ATOM 682 C C . LYS A 1 82 ? 11.106 -4.367 10.417 1.00 91.06 82 LYS A C 1
ATOM 684 O O . LYS A 1 82 ? 11.496 -5.496 10.683 1.00 91.06 82 LYS A O 1
ATOM 689 N N . ARG A 1 83 ? 11.313 -3.336 11.239 1.00 91.31 83 ARG A N 1
ATOM 690 C CA . ARG A 1 83 ? 12.013 -3.429 12.529 1.00 91.31 83 ARG A CA 1
ATOM 691 C C . ARG A 1 83 ? 11.105 -3.932 13.652 1.00 91.31 83 ARG A C 1
ATOM 693 O O . ARG A 1 83 ? 11.593 -4.172 14.752 1.00 91.31 83 ARG A O 1
ATOM 700 N N . LEU A 1 84 ? 9.802 -4.057 13.406 1.00 92.88 84 LEU A N 1
ATOM 701 C CA . LEU A 1 84 ? 8.860 -4.561 14.396 1.00 92.88 84 LEU A CA 1
ATOM 702 C C . LEU A 1 84 ? 8.912 -6.081 14.515 1.00 92.88 84 LEU A C 1
ATOM 704 O O . LEU A 1 84 ? 8.965 -6.804 13.526 1.00 92.88 84 LEU A O 1
ATOM 708 N N . ASP A 1 85 ? 8.806 -6.565 15.743 1.00 95.94 85 ASP A N 1
ATOM 709 C CA . ASP A 1 85 ? 8.559 -7.975 16.016 1.00 95.94 85 ASP A CA 1
ATOM 710 C C . ASP A 1 85 ? 7.043 -8.223 16.023 1.00 95.94 85 ASP A C 1
ATOM 712 O O . ASP A 1 85 ? 6.350 -7.935 17.003 1.00 95.94 85 ASP A O 1
ATOM 716 N N . ILE A 1 86 ? 6.512 -8.700 14.895 1.00 95.31 86 ILE A N 1
ATOM 717 C CA . ILE A 1 86 ? 5.070 -8.909 14.711 1.00 95.31 86 ILE A CA 1
ATOM 718 C C . ILE A 1 86 ? 4.531 -10.013 15.610 1.00 95.31 86 ILE A C 1
ATOM 720 O O . ILE A 1 86 ? 3.424 -9.882 16.132 1.00 95.31 86 ILE A O 1
ATOM 724 N N . GLU A 1 87 ? 5.304 -11.073 15.832 1.00 96.81 87 GLU A N 1
ATOM 725 C CA . GLU A 1 87 ? 4.876 -12.173 16.693 1.00 96.81 87 GLU A CA 1
ATOM 726 C C . GLU A 1 87 ? 4.773 -11.711 18.146 1.00 96.81 87 GLU A C 1
ATOM 728 O O . GLU A 1 87 ? 3.790 -12.012 18.828 1.00 96.81 87 GLU A O 1
ATOM 733 N N . ARG A 1 88 ? 5.704 -10.862 18.594 1.00 96.88 88 ARG A N 1
ATOM 734 C CA . ARG A 1 88 ? 5.579 -10.197 19.893 1.00 96.88 88 ARG A CA 1
ATOM 735 C C . ARG A 1 88 ? 4.336 -9.308 19.976 1.00 96.88 88 ARG A C 1
ATOM 737 O O . ARG A 1 88 ? 3.646 -9.348 20.992 1.00 96.88 88 ARG A O 1
ATOM 744 N N . LEU A 1 89 ? 4.032 -8.516 18.943 1.00 96.50 89 LEU A N 1
ATOM 745 C CA . LEU A 1 89 ? 2.855 -7.634 18.943 1.00 96.50 89 LEU A CA 1
ATOM 746 C C . LEU A 1 89 ? 1.532 -8.412 18.958 1.00 96.50 89 LEU A C 1
ATOM 748 O O . LEU A 1 89 ? 0.598 -8.002 19.645 1.00 96.50 89 LEU A O 1
ATOM 752 N N . LYS A 1 90 ? 1.459 -9.558 18.272 1.00 97.00 90 LYS A N 1
ATOM 753 C CA . LYS A 1 90 ? 0.300 -10.464 18.342 1.00 97.00 90 LYS A CA 1
ATOM 754 C C . LYS A 1 90 ? 0.049 -10.982 19.763 1.00 97.00 90 LYS A C 1
ATOM 756 O O . LYS A 1 90 ? -1.100 -11.227 20.119 1.00 97.00 90 LYS A O 1
ATOM 761 N N . GLY A 1 91 ? 1.097 -11.123 20.577 1.00 97.25 91 GLY A N 1
ATOM 762 C CA . GLY A 1 91 ? 0.999 -11.530 21.982 1.00 97.25 91 GLY A CA 1
ATOM 763 C C . GLY A 1 91 ? 0.744 -10.393 22.982 1.00 97.25 91 GLY A C 1
ATOM 764 O O . GLY A 1 91 ? 0.430 -10.670 24.139 1.00 97.25 91 GLY A O 1
ATOM 765 N N . ASP A 1 92 ? 0.874 -9.123 22.584 1.00 97.81 92 ASP A N 1
ATOM 766 C CA . ASP A 1 92 ? 0.747 -7.985 23.502 1.00 97.81 92 ASP A CA 1
ATOM 767 C C . ASP A 1 92 ? -0.735 -7.608 23.719 1.00 97.81 92 ASP A C 1
ATOM 769 O O . ASP A 1 92 ? -1.410 -7.211 22.766 1.00 97.81 92 ASP A O 1
ATOM 773 N N . PRO A 1 93 ? -1.269 -7.657 24.957 1.00 97.75 93 PRO A N 1
ATOM 774 C CA . PRO A 1 93 ? -2.688 -7.408 25.232 1.00 97.75 93 PRO A CA 1
ATOM 775 C C . PRO A 1 93 ? -3.163 -5.992 24.873 1.00 97.75 93 PRO A C 1
ATOM 777 O O . PRO A 1 93 ? -4.366 -5.766 24.740 1.00 97.75 93 PRO A O 1
ATOM 780 N N . LYS A 1 94 ? -2.251 -5.026 24.718 1.00 97.69 94 LYS A N 1
ATOM 781 C CA . LYS A 1 94 ? -2.596 -3.649 24.344 1.00 97.69 94 LYS A CA 1
ATOM 782 C C . LYS A 1 94 ? -2.927 -3.509 22.855 1.00 97.69 94 LYS A C 1
ATOM 784 O O . LYS A 1 94 ? -3.621 -2.562 22.485 1.00 97.69 94 LYS A O 1
ATOM 789 N N . ILE A 1 95 ? -2.463 -4.429 22.004 1.00 97.81 95 ILE A N 1
ATOM 790 C CA . ILE A 1 95 ? -2.599 -4.312 20.541 1.00 97.81 95 ILE A CA 1
ATOM 791 C C . ILE A 1 95 ? -2.991 -5.609 19.822 1.00 97.81 95 ILE A C 1
ATOM 793 O O . ILE A 1 95 ? -3.407 -5.553 18.669 1.00 97.81 95 ILE A O 1
ATOM 797 N N . SER A 1 96 ? -2.948 -6.767 20.483 1.00 97.81 96 SER A N 1
ATOM 798 C CA . SER A 1 96 ? -3.333 -8.062 19.899 1.00 97.81 96 SER A CA 1
ATOM 799 C C . SER A 1 96 ? -4.737 -8.048 19.285 1.00 97.81 96 SER A C 1
ATOM 801 O O . SER A 1 96 ? -4.977 -8.679 18.256 1.00 97.81 96 SER A O 1
ATOM 803 N N . TRP A 1 97 ? -5.644 -7.240 19.847 1.00 98.38 97 TRP A N 1
ATOM 804 C CA . TRP A 1 97 ? -6.989 -7.010 19.318 1.00 98.38 97 TRP A CA 1
ATOM 805 C C . TRP A 1 97 ? -6.996 -6.558 17.850 1.00 98.38 97 TRP A C 1
ATOM 807 O O . TRP A 1 97 ? -7.921 -6.916 17.129 1.00 98.38 97 TRP A O 1
ATOM 817 N N . LEU A 1 98 ? -5.986 -5.811 17.393 1.00 98.12 98 LEU A N 1
ATOM 818 C CA . LEU A 1 98 ? -5.904 -5.312 16.019 1.00 98.12 98 LEU A CA 1
ATOM 819 C C . LEU A 1 98 ? -5.661 -6.460 15.029 1.00 98.12 98 LEU A C 1
ATOM 821 O O . LEU A 1 98 ? -6.255 -6.490 13.953 1.00 98.12 98 LEU A O 1
ATOM 825 N N . PHE A 1 99 ? -4.847 -7.444 15.416 1.00 98.12 99 PHE A N 1
ATOM 826 C CA . PHE A 1 99 ? -4.581 -8.637 14.609 1.00 98.12 99 PHE A CA 1
ATOM 827 C C . PHE A 1 99 ? -5.791 -9.574 14.570 1.00 98.12 99 PHE A C 1
ATOM 829 O O . PHE A 1 99 ? -6.140 -10.084 13.505 1.00 98.12 99 PHE A O 1
ATOM 836 N N . GLU A 1 100 ? -6.483 -9.749 15.698 1.00 98.31 100 GLU A N 1
ATOM 837 C CA . GLU A 1 100 ? -7.743 -10.501 15.734 1.00 98.31 100 GLU A CA 1
ATOM 838 C C . GLU A 1 100 ? -8.839 -9.812 14.910 1.00 98.31 100 GLU A C 1
ATOM 840 O O . GLU A 1 100 ? -9.610 -10.470 14.208 1.00 98.31 100 GLU A O 1
ATOM 845 N N . LEU A 1 101 ? -8.878 -8.476 14.931 1.00 98.31 101 LEU A N 1
ATOM 846 C CA . LEU A 1 101 ? -9.784 -7.693 14.100 1.00 98.31 101 LEU A CA 1
ATOM 847 C C . LEU A 1 101 ? -9.474 -7.882 12.610 1.00 98.31 101 LEU A C 1
ATOM 849 O O . LEU A 1 101 ? -10.398 -8.116 11.832 1.00 98.31 101 LEU A O 1
ATOM 853 N N . ALA A 1 102 ? -8.197 -7.847 12.220 1.00 97.62 102 ALA A N 1
ATOM 854 C CA . ALA A 1 102 ? -7.767 -8.091 10.843 1.00 97.62 102 ALA A CA 1
ATOM 855 C C . ALA A 1 102 ? -8.142 -9.500 10.373 1.00 97.62 102 ALA A C 1
ATOM 857 O O . ALA A 1 102 ? -8.656 -9.673 9.275 1.00 97.62 102 ALA A O 1
ATOM 858 N N . LYS A 1 103 ? -7.986 -10.508 11.236 1.00 96.06 103 LYS A N 1
ATOM 859 C CA . LYS A 1 103 ? -8.429 -11.876 10.947 1.00 96.06 103 LYS A CA 1
ATOM 860 C C . LYS A 1 103 ? -9.946 -11.965 10.757 1.00 96.06 103 LYS A C 1
ATOM 862 O O . LYS A 1 103 ? -10.409 -12.648 9.850 1.00 96.06 103 LYS A O 1
ATOM 867 N N . LYS A 1 104 ? -10.726 -11.284 11.605 1.00 98.06 104 LYS A N 1
ATOM 868 C CA . LYS A 1 104 ? -12.196 -11.266 11.529 1.00 98.06 104 LYS A CA 1
ATOM 869 C C . LYS A 1 104 ? -12.721 -10.539 10.286 1.00 98.06 104 LYS A C 1
ATOM 871 O O . LYS A 1 104 ? -13.767 -10.915 9.766 1.00 98.06 104 LYS A O 1
ATOM 876 N N . TYR A 1 105 ? -12.026 -9.497 9.840 1.00 97.25 105 TYR A N 1
ATOM 877 C CA . TYR A 1 105 ? -12.410 -8.664 8.701 1.00 97.25 105 TYR A CA 1
ATOM 878 C C . TYR A 1 105 ? -11.354 -8.721 7.590 1.00 97.25 105 TYR A C 1
ATOM 880 O O . TYR A 1 105 ? -10.985 -7.682 7.052 1.00 97.25 105 TYR A O 1
ATOM 888 N N . SER A 1 106 ? -10.867 -9.912 7.233 1.00 94.75 106 SER A N 1
ATOM 889 C CA . SER A 1 106 ? -9.710 -10.081 6.336 1.00 94.75 106 SER A CA 1
ATOM 890 C C . SER A 1 106 ? -9.901 -9.503 4.933 1.00 94.75 106 SER A C 1
ATOM 892 O O . SER A 1 106 ? -8.927 -9.162 4.273 1.00 94.75 106 SER A O 1
ATOM 894 N N . GLN A 1 107 ? -11.147 -9.356 4.479 1.00 92.81 107 GLN A N 1
ATOM 895 C CA . GLN A 1 107 ? -11.490 -8.703 3.212 1.00 92.81 107 GLN A CA 1
ATOM 896 C C . GLN A 1 107 ? -11.446 -7.165 3.265 1.00 92.81 107 GLN A C 1
ATOM 898 O O . GLN A 1 107 ? -11.493 -6.525 2.222 1.00 92.81 107 GLN A O 1
ATOM 903 N N . LYS A 1 108 ? -11.399 -6.568 4.464 1.00 95.06 108 LYS A N 1
ATOM 904 C CA . LYS A 1 108 ? -11.407 -5.109 4.665 1.00 95.06 108 LYS A CA 1
ATOM 905 C C . LYS A 1 108 ? -10.157 -4.594 5.363 1.00 95.06 108 LYS A C 1
ATOM 907 O O . LYS A 1 108 ? -9.665 -3.539 4.992 1.00 95.06 108 LYS A O 1
ATOM 912 N N . LEU A 1 109 ? -9.666 -5.296 6.383 1.00 96.88 109 LEU A N 1
ATOM 913 C CA . LEU A 1 109 ? -8.539 -4.889 7.215 1.00 96.88 109 LEU A CA 1
ATOM 914 C C . LEU A 1 109 ? -7.347 -5.816 6.988 1.00 96.88 109 LEU A C 1
ATOM 916 O O . LEU A 1 109 ? -7.391 -6.996 7.332 1.00 96.88 109 LEU A O 1
ATOM 920 N N . TRP A 1 110 ? -6.263 -5.250 6.469 1.00 94.25 110 TRP A N 1
ATOM 921 C CA . TRP A 1 110 ? -5.021 -5.964 6.207 1.00 94.25 110 TRP A CA 1
ATOM 922 C C . TRP A 1 110 ? -3.870 -5.397 7.032 1.00 94.25 110 TRP A C 1
ATOM 924 O O . TRP A 1 110 ? -3.741 -4.183 7.181 1.00 94.25 110 TRP A O 1
ATOM 934 N N . ILE A 1 111 ? -3.018 -6.283 7.545 1.00 95.88 111 ILE A N 1
ATOM 935 C CA . ILE A 1 111 ? -1.781 -5.927 8.239 1.00 95.88 111 ILE A CA 1
ATOM 936 C C . ILE A 1 111 ? -0.652 -6.721 7.594 1.00 95.88 111 ILE A C 1
ATOM 938 O O . ILE A 1 111 ? -0.698 -7.952 7.573 1.00 95.88 111 ILE A O 1
ATOM 942 N N . ALA A 1 112 ? 0.368 -6.029 7.103 1.00 93.38 112 ALA A N 1
ATOM 943 C CA . ALA A 1 112 ? 1.547 -6.648 6.517 1.00 93.38 112 ALA A CA 1
ATOM 944 C C . ALA A 1 112 ? 2.816 -5.925 6.929 1.00 93.38 112 ALA A C 1
ATOM 946 O O . ALA A 1 112 ? 2.829 -4.709 7.092 1.00 93.38 112 ALA A O 1
ATOM 947 N N . GLN A 1 113 ? 3.897 -6.684 7.071 1.00 93.81 113 GLN A N 1
ATOM 948 C CA . GLN A 1 113 ? 5.206 -6.143 7.391 1.00 93.81 113 GLN A CA 1
ATOM 949 C C . GLN A 1 113 ? 5.975 -5.807 6.117 1.00 93.81 113 GLN A C 1
ATOM 951 O O . GLN A 1 113 ? 6.136 -6.646 5.230 1.00 93.81 113 GLN A O 1
ATOM 956 N N . ALA A 1 114 ? 6.479 -4.579 6.036 1.00 88.81 114 ALA A N 1
ATOM 957 C CA . ALA A 1 114 ? 7.357 -4.182 4.952 1.00 88.81 114 ALA A CA 1
ATOM 958 C C . ALA A 1 114 ? 8.730 -4.851 5.076 1.00 88.81 114 ALA A C 1
ATOM 960 O O . ALA A 1 114 ? 9.222 -5.132 6.166 1.00 88.81 114 ALA A O 1
ATOM 961 N N . LYS A 1 115 ? 9.404 -5.025 3.937 1.00 85.38 115 LYS A N 1
ATOM 962 C CA . LYS A 1 115 ? 10.806 -5.482 3.874 1.00 85.38 115 LYS A CA 1
ATOM 963 C C . LYS A 1 115 ? 11.812 -4.351 4.120 1.00 85.38 115 LYS A C 1
ATOM 965 O O . LYS A 1 115 ? 13.023 -4.572 4.158 1.00 85.38 115 LYS A O 1
ATOM 970 N N . VAL A 1 116 ? 11.319 -3.127 4.286 1.00 81.94 116 VAL A N 1
ATOM 971 C CA . VAL A 1 116 ? 12.100 -1.891 4.381 1.00 81.94 116 VAL A CA 1
ATOM 972 C C . VAL A 1 116 ? 11.684 -1.066 5.598 1.00 81.94 116 VAL A C 1
ATOM 974 O O . VAL A 1 116 ? 10.662 -1.332 6.231 1.00 81.94 116 VAL A O 1
ATOM 977 N N . LYS A 1 117 ? 12.512 -0.081 5.955 1.00 83.69 117 LYS A N 1
ATOM 978 C CA . LYS A 1 117 ? 12.129 0.924 6.952 1.00 83.69 117 LYS A CA 1
ATOM 979 C C . LYS A 1 117 ? 11.032 1.785 6.333 1.00 83.69 117 LYS A C 1
ATOM 981 O O . LYS A 1 117 ? 11.177 2.184 5.180 1.00 83.69 117 LYS A O 1
ATOM 986 N N . LEU A 1 118 ? 9.971 2.057 7.085 1.00 80.06 118 LEU A N 1
ATOM 987 C CA . LEU A 1 118 ? 8.869 2.877 6.597 1.00 80.06 118 LEU A CA 1
ATOM 988 C C . LEU A 1 118 ? 8.892 4.253 7.263 1.00 80.06 118 LEU A C 1
ATOM 990 O O . LEU A 1 118 ? 9.195 4.351 8.456 1.00 80.06 118 LEU A O 1
ATOM 994 N N . PRO A 1 119 ? 8.540 5.318 6.531 1.00 82.50 119 PRO A N 1
ATOM 995 C CA . PRO A 1 119 ? 8.092 6.551 7.161 1.00 82.50 119 PRO A CA 1
ATOM 996 C C . PRO A 1 119 ? 6.772 6.314 7.910 1.00 82.50 119 PRO A C 1
ATOM 998 O O . PRO A 1 119 ? 5.975 5.452 7.536 1.00 82.50 119 PRO A O 1
ATOM 1001 N N . HIS A 1 120 ? 6.523 7.096 8.961 1.00 84.69 120 HIS A N 1
ATOM 1002 C CA . HIS A 1 120 ? 5.229 7.080 9.638 1.00 84.69 120 HIS A CA 1
ATOM 1003 C C . HIS A 1 120 ? 4.252 7.983 8.887 1.00 84.69 120 HIS A C 1
ATOM 1005 O O . HIS A 1 120 ? 4.386 9.209 8.900 1.00 84.69 120 HIS A O 1
ATOM 1011 N N . MET A 1 121 ? 3.290 7.374 8.203 1.00 88.81 121 MET A N 1
ATOM 1012 C CA . MET A 1 121 ? 2.332 8.058 7.342 1.00 88.81 121 MET A CA 1
ATOM 1013 C C . MET A 1 121 ? 0.927 7.511 7.566 1.00 88.81 121 MET A C 1
ATOM 1015 O O . MET A 1 121 ? 0.747 6.350 7.926 1.00 88.81 121 MET A O 1
ATOM 1019 N N . ILE A 1 122 ? -0.081 8.341 7.330 1.00 89.50 122 ILE A N 1
ATOM 1020 C CA . ILE A 1 122 ? -1.461 7.872 7.201 1.00 89.50 122 ILE A CA 1
ATOM 1021 C C . ILE A 1 122 ? -2.151 8.625 6.070 1.00 89.50 122 ILE A C 1
ATOM 1023 O O . ILE A 1 122 ? -2.065 9.853 5.992 1.00 89.50 122 ILE A O 1
ATOM 1027 N N . PHE A 1 123 ? -2.825 7.871 5.210 1.00 88.50 123 PHE A N 1
ATOM 1028 C CA . PHE A 1 123 ? -3.687 8.354 4.143 1.00 88.50 123 PHE A CA 1
ATOM 1029 C C . PHE A 1 123 ? -5.127 7.985 4.469 1.00 88.50 123 PHE A C 1
ATOM 1031 O O . PHE A 1 123 ? -5.385 6.861 4.901 1.00 88.50 123 PHE A O 1
ATOM 1038 N N . VAL A 1 124 ? -6.063 8.907 4.261 1.00 88.19 124 VAL A N 1
ATOM 1039 C CA . VAL A 1 124 ? -7.495 8.638 4.429 1.00 88.19 124 VAL A CA 1
ATOM 1040 C C . VAL A 1 124 ? -8.281 9.153 3.239 1.00 88.19 124 VAL A C 1
ATOM 1042 O O . VAL A 1 124 ? -8.153 10.317 2.864 1.00 88.19 124 VAL A O 1
ATOM 1045 N N . ASP A 1 125 ? -9.078 8.257 2.657 1.00 86.31 125 ASP A N 1
ATOM 1046 C CA . ASP A 1 125 ? -9.893 8.451 1.453 1.00 86.31 125 ASP A CA 1
ATOM 1047 C C . ASP A 1 125 ? -9.126 9.004 0.243 1.00 86.31 125 ASP A C 1
ATOM 1049 O O . ASP A 1 125 ? -9.735 9.568 -0.658 1.00 86.31 125 ASP A O 1
ATOM 1053 N N . ASP A 1 126 ? -7.796 8.890 0.232 1.00 78.31 126 ASP A N 1
ATOM 1054 C CA . ASP A 1 126 ? -6.899 9.556 -0.723 1.00 78.31 126 ASP A CA 1
ATOM 1055 C C . ASP A 1 126 ? -6.964 11.110 -0.675 1.00 78.31 126 ASP A C 1
ATOM 1057 O O . ASP A 1 126 ? -6.354 11.787 -1.500 1.00 78.31 126 ASP A O 1
ATOM 1061 N N . LEU A 1 127 ? -7.653 11.693 0.321 1.00 71.75 127 LEU A N 1
ATOM 1062 C CA . LEU A 1 127 ? -7.864 13.147 0.490 1.00 71.75 127 LEU A CA 1
ATOM 1063 C C . LEU A 1 127 ? -7.093 13.734 1.678 1.00 71.75 127 LEU A C 1
ATOM 1065 O O . LEU A 1 127 ? -6.710 14.908 1.694 1.00 71.75 127 LEU A O 1
ATOM 1069 N N . PHE A 1 128 ? -6.896 12.931 2.717 1.00 76.62 128 PHE A N 1
ATOM 1070 C CA . PHE A 1 128 ? -6.193 13.333 3.925 1.00 76.62 128 PHE A CA 1
ATOM 1071 C C . PHE A 1 128 ? -4.856 12.629 3.982 1.00 76.62 128 PHE A C 1
ATOM 1073 O O . PHE A 1 128 ? -4.767 11.424 3.754 1.00 76.62 128 PHE A O 1
ATOM 1080 N N . PHE A 1 129 ? -3.824 13.379 4.343 1.00 80.44 129 PHE A N 1
ATOM 1081 C CA . PHE A 1 129 ? -2.477 12.857 4.405 1.00 80.44 129 PHE A CA 1
ATOM 1082 C C . PHE A 1 129 ? -1.714 13.428 5.592 1.00 80.44 129 PHE A C 1
ATOM 1084 O O . PHE A 1 129 ? -1.665 14.641 5.802 1.00 80.44 129 PHE A O 1
ATOM 1091 N N . ARG A 1 130 ? -1.072 12.547 6.354 1.00 80.44 130 ARG A N 1
ATOM 1092 C CA . ARG A 1 130 ? -0.150 12.894 7.436 1.00 80.44 130 ARG A CA 1
ATOM 1093 C C . ARG A 1 130 ? 1.173 12.177 7.232 1.00 80.44 130 ARG A C 1
ATOM 1095 O O . ARG A 1 130 ? 1.184 10.993 6.910 1.00 80.44 130 ARG A O 1
ATOM 1102 N N . VAL A 1 131 ? 2.261 12.875 7.542 1.00 75.69 131 VAL A N 1
ATOM 1103 C CA . VAL A 1 131 ? 3.625 12.339 7.611 1.00 75.69 131 VAL A CA 1
ATOM 1104 C C . VAL A 1 131 ? 4.294 12.838 8.874 1.00 75.69 131 VAL A C 1
ATOM 1106 O O . VAL A 1 131 ? 4.253 14.029 9.177 1.00 75.69 131 VAL A O 1
ATOM 1109 N N . GLU A 1 132 ? 4.943 11.949 9.604 1.00 75.75 132 GLU A N 1
ATOM 1110 C CA . GLU A 1 132 ? 5.825 12.337 10.701 1.00 75.75 132 GLU A CA 1
ATOM 1111 C C . GLU A 1 132 ? 7.221 12.647 10.165 1.00 75.75 132 GLU A C 1
ATOM 1113 O O . GLU A 1 132 ? 7.715 11.979 9.250 1.00 75.75 132 GLU A O 1
ATOM 1118 N N . LYS A 1 133 ? 7.903 13.632 10.759 1.00 73.50 133 LYS A N 1
ATOM 1119 C CA . LYS A 1 133 ? 9.342 13.775 10.512 1.00 73.50 133 LYS A CA 1
ATOM 1120 C C . LYS A 1 133 ? 10.079 12.517 10.986 1.00 73.50 133 LYS A C 1
ATOM 1122 O O . LYS A 1 133 ? 9.663 11.939 11.988 1.00 73.50 133 LYS A O 1
ATOM 1127 N N . PRO A 1 134 ? 11.170 12.099 10.318 1.00 72.31 134 PRO A N 1
ATOM 1128 C CA . PRO A 1 134 ? 11.958 10.952 10.759 1.00 72.31 134 PRO A CA 1
ATOM 1129 C C . PRO A 1 134 ? 12.419 11.091 12.218 1.00 72.31 134 PRO A C 1
ATOM 1131 O O . PRO A 1 134 ? 12.914 12.146 12.610 1.00 72.31 134 PRO A O 1
ATOM 1134 N N . HIS A 1 135 ? 12.284 10.017 12.997 1.00 70.44 135 HIS A N 1
ATOM 1135 C CA . HIS A 1 135 ? 12.728 9.928 14.392 1.00 70.44 135 HIS A CA 1
ATOM 1136 C C . HIS A 1 135 ? 13.152 8.488 14.744 1.00 70.44 135 HIS A C 1
ATOM 1138 O O . HIS A 1 135 ? 13.004 7.566 13.927 1.00 70.44 135 HIS A O 1
ATOM 1144 N N . GLU A 1 136 ? 13.709 8.291 15.941 1.00 71.81 136 GLU A N 1
ATOM 1145 C CA . GLU A 1 136 ? 14.148 6.975 16.416 1.00 71.81 136 GLU A CA 1
ATOM 1146 C C . GLU A 1 136 ? 12.976 6.091 16.873 1.00 71.81 136 GLU A C 1
ATOM 1148 O O . GLU A 1 136 ? 11.892 6.569 17.222 1.00 71.81 136 GLU A O 1
ATOM 1153 N N . ILE A 1 137 ? 13.173 4.766 16.853 1.00 64.56 1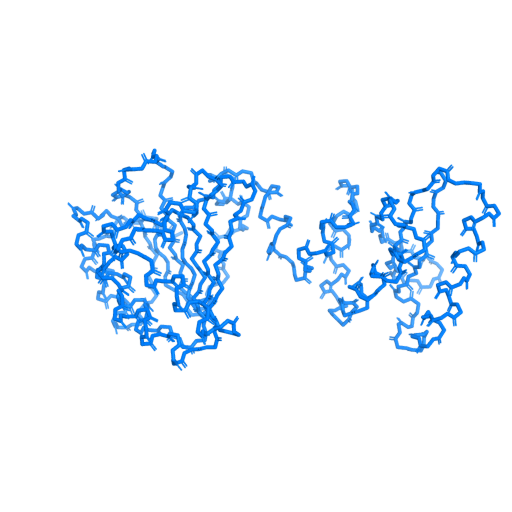37 ILE A N 1
ATOM 1154 C CA . ILE A 1 137 ? 12.133 3.817 17.289 1.00 64.56 137 ILE A CA 1
ATOM 1155 C C . ILE A 1 137 ? 11.878 3.980 18.785 1.00 64.56 137 ILE A C 1
ATOM 1157 O O . ILE A 1 137 ? 12.809 3.953 19.583 1.00 64.56 137 ILE A O 1
ATOM 1161 N N . GLY A 1 138 ? 10.600 4.043 19.159 1.00 65.81 138 GLY A N 1
ATOM 1162 C CA . GLY A 1 138 ? 10.171 4.158 20.554 1.00 65.81 138 GLY A CA 1
ATOM 1163 C C . GLY A 1 138 ? 9.989 5.600 21.021 1.00 65.81 138 GLY A C 1
ATOM 1164 O O . GLY A 1 138 ? 9.462 5.812 22.109 1.00 65.81 138 GLY A O 1
ATOM 1165 N N . GLU A 1 139 ? 10.352 6.580 20.195 1.00 68.44 139 GLU A N 1
ATOM 1166 C CA . GLU A 1 139 ? 10.026 7.986 20.419 1.00 68.44 139 GLU A CA 1
ATOM 1167 C C . GLU A 1 139 ? 8.689 8.340 19.752 1.00 68.44 139 GLU A C 1
ATOM 1169 O O . GLU A 1 139 ? 8.346 7.801 18.700 1.00 68.44 139 GLU A O 1
ATOM 1174 N N . ILE A 1 140 ? 7.924 9.248 20.362 1.00 65.50 140 ILE A N 1
ATOM 1175 C CA . ILE A 1 140 ? 6.728 9.832 19.741 1.00 65.50 140 ILE A CA 1
ATOM 1176 C C . ILE A 1 140 ? 7.163 11.084 18.982 1.00 65.50 140 ILE A C 1
ATOM 1178 O O . ILE A 1 140 ? 7.772 11.985 19.563 1.00 65.50 140 ILE A O 1
ATOM 1182 N N . CYS A 1 141 ? 6.838 11.162 17.690 1.00 68.00 141 CYS A N 1
ATOM 1183 C CA . CYS A 1 141 ? 7.162 12.338 16.896 1.00 68.00 141 CYS A CA 1
ATOM 1184 C C . CYS A 1 141 ? 6.289 13.540 17.273 1.00 68.00 141 CYS A C 1
ATOM 1186 O O . CYS A 1 141 ? 5.072 13.545 17.060 1.00 68.00 141 CYS A O 1
ATOM 1188 N N . ASN A 1 142 ? 6.932 14.608 17.743 1.00 66.81 142 ASN A N 1
ATOM 1189 C CA . ASN A 1 142 ? 6.263 15.873 18.058 1.00 66.81 142 ASN A CA 1
ATOM 1190 C C . ASN A 1 142 ? 6.124 16.797 16.834 1.00 66.81 142 ASN A C 1
ATOM 1192 O O . ASN A 1 142 ? 5.458 17.830 16.914 1.00 66.81 142 ASN A O 1
ATOM 1196 N N . GLU A 1 143 ? 6.722 16.446 15.688 1.00 68.50 143 GLU A N 1
ATOM 1197 C CA . GLU A 1 143 ? 6.691 17.255 14.465 1.00 68.50 143 GLU A CA 1
ATOM 1198 C C . GLU A 1 143 ? 6.033 16.498 13.311 1.00 68.50 143 GLU A C 1
ATOM 1200 O O . GLU A 1 143 ? 6.585 15.567 12.727 1.00 68.50 143 GLU A O 1
ATOM 1205 N N . ASN A 1 144 ? 4.825 16.931 12.970 1.00 67.00 144 ASN A N 1
ATOM 1206 C CA . ASN A 1 144 ? 3.963 16.262 12.012 1.00 67.00 144 ASN A CA 1
ATOM 1207 C C . ASN A 1 144 ? 3.678 17.206 10.853 1.00 67.00 144 ASN A C 1
ATOM 1209 O O . ASN A 1 144 ? 3.314 18.358 11.066 1.00 67.00 144 ASN A O 1
ATOM 1213 N N . PHE A 1 145 ? 3.801 16.733 9.624 1.00 64.31 145 PHE A N 1
ATOM 1214 C CA . PHE A 1 145 ? 3.207 17.403 8.482 1.00 64.31 145 PHE A CA 1
ATOM 1215 C C . PHE A 1 145 ? 1.825 16.812 8.251 1.00 64.31 145 PHE A C 1
ATOM 1217 O O . PHE A 1 145 ? 1.684 15.594 8.138 1.00 64.31 145 PHE A O 1
ATOM 1224 N N . ILE A 1 146 ? 0.804 17.663 8.192 1.00 69.00 146 ILE A N 1
ATOM 1225 C CA . ILE A 1 146 ? -0.547 17.208 7.884 1.00 69.00 146 ILE A CA 1
ATOM 1226 C C . ILE A 1 146 ? -1.160 18.099 6.808 1.00 69.00 146 ILE A C 1
ATOM 1228 O O . ILE A 1 146 ? -1.077 19.330 6.860 1.00 69.00 146 ILE A O 1
ATOM 1232 N N . ALA A 1 147 ? -1.765 17.452 5.820 1.00 65.75 147 ALA A N 1
ATOM 1233 C CA . ALA A 1 147 ? -2.483 18.064 4.723 1.00 65.75 147 ALA A CA 1
ATOM 1234 C C . ALA A 1 147 ? -3.904 17.487 4.644 1.00 65.75 147 ALA A C 1
ATOM 1236 O O . ALA A 1 147 ? -4.108 16.274 4.685 1.00 65.75 147 ALA A O 1
ATOM 1237 N N . VAL A 1 148 ? -4.885 18.378 4.526 1.00 62.62 148 VAL A N 1
ATOM 1238 C CA . VAL A 1 148 ? -6.293 18.058 4.252 1.00 62.62 148 VAL A CA 1
ATOM 1239 C C . VAL A 1 148 ? -6.605 18.629 2.892 1.00 62.62 148 VAL A C 1
ATOM 1241 O O . VAL A 1 148 ? -6.468 19.843 2.705 1.00 62.62 148 VAL A O 1
ATOM 1244 N N . ASN A 1 149 ? -7.007 17.789 1.947 1.00 58.88 149 ASN A N 1
ATOM 1245 C CA . ASN A 1 149 ? -7.208 18.276 0.608 1.00 58.88 149 ASN A CA 1
ATOM 1246 C C . ASN A 1 149 ? -8.225 17.470 -0.221 1.00 58.88 149 ASN A C 1
ATOM 1248 O O . ASN A 1 149 ? -7.910 16.368 -0.656 1.00 58.88 149 ASN A O 1
ATOM 1252 N N . PRO A 1 150 ? -9.389 18.058 -0.550 1.00 45.16 150 PRO A N 1
ATOM 1253 C CA . PRO A 1 150 ? -10.312 17.440 -1.488 1.00 45.16 150 PRO A CA 1
ATOM 1254 C C . PRO A 1 150 ? -9.937 17.608 -2.979 1.00 45.16 150 PRO A C 1
ATOM 1256 O O . PRO A 1 150 ? -10.576 16.962 -3.800 1.00 45.16 150 PRO A O 1
ATOM 1259 N N . LEU A 1 151 ? -8.974 18.475 -3.365 1.00 40.69 151 LEU A N 1
ATOM 1260 C CA . LEU A 1 151 ? -8.793 18.900 -4.778 1.00 40.69 151 LEU A CA 1
ATOM 1261 C C . LEU A 1 151 ? -7.377 19.310 -5.261 1.00 40.69 151 LEU A C 1
ATOM 1263 O O . LEU A 1 151 ? -7.204 19.585 -6.442 1.00 40.69 151 LEU A O 1
ATOM 1267 N N . VAL A 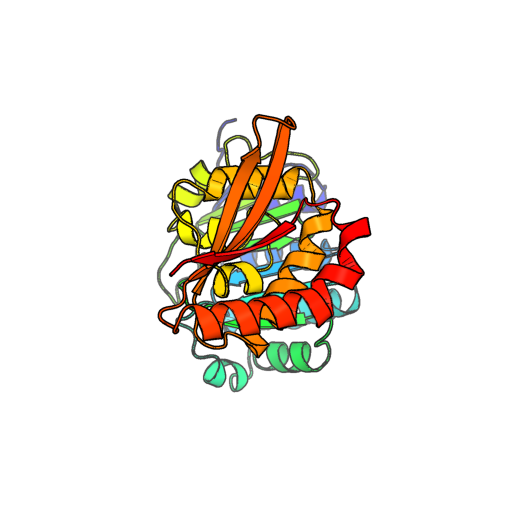1 152 ? -6.353 19.412 -4.417 1.00 42.62 152 VAL A N 1
ATOM 1268 C CA . VAL A 1 152 ? -4.984 19.773 -4.847 1.00 42.62 152 VAL A CA 1
ATOM 1269 C C . VAL A 1 152 ? -4.256 18.617 -5.529 1.00 42.62 152 VAL A C 1
ATOM 1271 O O . VAL A 1 152 ? -3.961 17.595 -4.910 1.00 42.62 152 VAL A O 1
ATOM 1274 N N . GLU A 1 153 ? -3.866 18.868 -6.774 1.00 41.59 153 GLU A N 1
ATOM 1275 C CA . GLU A 1 153 ? -2.563 18.466 -7.290 1.00 41.59 153 GLU A CA 1
ATOM 1276 C C . GLU A 1 153 ? -1.495 18.984 -6.318 1.00 41.59 153 GLU A C 1
ATOM 1278 O O . GLU A 1 153 ? -1.452 20.178 -5.996 1.00 41.59 153 GLU A O 1
ATOM 1283 N N . MET A 1 154 ? -0.676 18.083 -5.768 1.00 41.72 154 MET A N 1
ATOM 1284 C CA . MET A 1 154 ? 0.372 18.471 -4.826 1.00 41.72 154 MET A CA 1
ATOM 1285 C C . MET A 1 154 ? 1.284 19.516 -5.495 1.00 41.72 154 MET A C 1
ATOM 1287 O O . MET A 1 154 ? 1.804 19.268 -6.580 1.00 41.72 154 MET A O 1
ATOM 1291 N N . PRO A 1 155 ? 1.476 20.709 -4.901 1.00 33.25 155 PRO A N 1
ATOM 1292 C CA . PRO A 1 155 ? 2.312 21.735 -5.505 1.00 33.25 155 PRO A CA 1
ATOM 1293 C C . PRO A 1 155 ? 3.775 21.297 -5.395 1.00 33.25 155 PRO A C 1
ATOM 1295 O O . PRO A 1 155 ? 4.365 21.321 -4.307 1.00 33.25 155 PRO A O 1
ATOM 1298 N N . GLY A 1 156 ? 4.320 20.895 -6.541 1.00 42.78 156 GLY A N 1
ATOM 1299 C CA . GLY A 1 156 ? 5.597 20.207 -6.672 1.00 42.78 156 GLY A CA 1
ATOM 1300 C C . GLY A 1 156 ? 5.387 18.702 -6.821 1.00 42.78 156 GLY A C 1
ATOM 1301 O O . GLY A 1 156 ? 4.642 18.100 -6.053 1.00 42.78 156 GLY A O 1
ATOM 1302 N N . ASP A 1 157 ? 6.061 18.120 -7.814 1.00 42.09 157 ASP A N 1
ATOM 1303 C CA . ASP A 1 157 ? 6.193 16.674 -8.001 1.00 42.09 157 ASP A CA 1
ATOM 1304 C C . ASP A 1 157 ? 6.433 15.998 -6.639 1.00 42.09 157 ASP A C 1
ATOM 1306 O O . ASP A 1 157 ? 7.288 16.451 -5.864 1.00 42.09 157 ASP A O 1
ATOM 1310 N N . LEU A 1 158 ? 5.663 14.939 -6.349 1.00 41.69 158 LEU A N 1
ATOM 1311 C CA . LEU A 1 158 ? 5.803 14.057 -5.184 1.00 41.69 158 LEU A CA 1
ATOM 1312 C C . LEU A 1 158 ? 7.287 13.785 -4.859 1.00 41.69 158 LEU A C 1
ATOM 1314 O O . LEU A 1 158 ? 7.675 13.761 -3.690 1.00 41.69 158 LEU A O 1
ATOM 1318 N N . SER A 1 159 ? 8.135 13.678 -5.890 1.00 37.56 159 SER A N 1
ATOM 1319 C CA . SER A 1 159 ? 9.590 13.528 -5.812 1.00 37.56 159 SER A CA 1
ATOM 1320 C C . SER A 1 159 ? 10.274 14.537 -4.890 1.00 37.56 159 SER A C 1
ATOM 1322 O O . SER A 1 159 ? 11.192 14.167 -4.162 1.00 37.56 159 SER A O 1
ATOM 1324 N N . THR A 1 160 ? 9.814 15.788 -4.842 1.00 39.03 160 THR A N 1
ATOM 1325 C CA . THR A 1 160 ? 10.451 16.853 -4.055 1.00 39.03 160 THR A CA 1
ATOM 1326 C C . THR A 1 160 ? 10.298 16.595 -2.556 1.00 39.03 160 THR A C 1
ATOM 1328 O O . THR A 1 160 ? 11.219 16.858 -1.787 1.00 39.03 160 THR A O 1
ATOM 1331 N N . TRP A 1 161 ? 9.164 16.028 -2.133 1.00 41.28 161 TRP A N 1
ATOM 1332 C CA . TRP A 1 161 ? 8.908 15.674 -0.731 1.00 41.28 161 TRP A CA 1
ATOM 1333 C C . TRP A 1 161 ? 9.409 14.269 -0.380 1.00 41.28 161 TRP A C 1
ATOM 1335 O O . TRP A 1 161 ? 9.874 14.038 0.737 1.00 41.28 161 TRP A O 1
ATOM 1345 N N . MET A 1 162 ? 9.403 13.348 -1.342 1.00 42.88 162 MET A N 1
ATOM 1346 C CA . MET A 1 162 ? 9.938 11.996 -1.158 1.00 42.88 162 MET A CA 1
ATOM 1347 C C . MET A 1 162 ? 11.467 11.946 -1.090 1.00 42.88 162 MET A C 1
ATOM 1349 O O . MET A 1 162 ? 12.025 11.073 -0.429 1.00 42.88 162 MET A O 1
ATOM 1353 N N . ASN A 1 163 ? 12.158 12.941 -1.651 1.00 40.31 163 ASN A N 1
ATOM 1354 C CA . ASN A 1 163 ? 13.597 13.115 -1.454 1.00 40.31 163 ASN A CA 1
ATOM 1355 C C . ASN A 1 163 ? 13.975 13.400 0.016 1.00 40.31 163 ASN A C 1
ATOM 1357 O O . ASN A 1 163 ? 15.093 13.096 0.423 1.00 40.31 163 ASN A O 1
ATOM 1361 N N . TYR A 1 164 ? 13.058 13.935 0.836 1.00 37.22 164 TYR A N 1
ATOM 1362 C CA . TYR A 1 164 ? 13.328 14.262 2.244 1.00 37.22 164 TYR A CA 1
ATOM 1363 C C . TYR A 1 164 ? 13.134 13.092 3.223 1.00 37.22 164 TYR A C 1
ATOM 1365 O O . TYR A 1 164 ? 13.571 13.192 4.369 1.00 37.22 164 TYR A O 1
ATOM 1373 N N . THR A 1 165 ? 12.482 11.994 2.823 1.00 41.88 165 THR A N 1
ATOM 1374 C CA . THR A 1 165 ? 11.999 10.964 3.771 1.00 41.88 165 THR A CA 1
ATOM 1375 C C . THR A 1 165 ? 12.448 9.537 3.455 1.00 41.88 165 THR A C 1
ATOM 1377 O O . THR A 1 165 ? 11.891 8.597 4.005 1.00 41.88 165 THR A O 1
ATOM 1380 N N . THR A 1 166 ? 13.553 9.392 2.714 1.00 36.75 166 THR A N 1
ATOM 1381 C CA . THR A 1 166 ? 14.218 8.153 2.250 1.00 36.75 166 THR A CA 1
ATOM 1382 C C . THR A 1 166 ? 13.694 7.571 0.929 1.00 36.75 166 THR A C 1
ATOM 1384 O O . THR A 1 166 ? 12.559 7.130 0.819 1.00 36.75 166 THR A O 1
ATOM 1387 N N . SER A 1 167 ? 14.608 7.604 -0.057 1.00 39.69 167 SER A N 1
ATOM 1388 C CA . SER A 1 167 ? 14.634 7.006 -1.404 1.00 39.69 167 SER A CA 1
ATOM 1389 C C . SER A 1 167 ? 13.335 7.011 -2.220 1.00 39.69 167 SER A C 1
ATOM 1391 O O . SER A 1 167 ? 12.470 6.153 -2.060 1.00 39.69 167 SER A O 1
ATOM 1393 N N . ARG A 1 168 ? 13.316 7.898 -3.221 1.00 35.66 168 ARG A N 1
ATOM 1394 C CA . ARG A 1 168 ? 12.468 7.883 -4.426 1.00 35.66 168 ARG A CA 1
ATOM 1395 C C . ARG A 1 168 ? 12.259 6.473 -5.010 1.00 35.66 168 ARG A C 1
ATOM 1397 O O . ARG A 1 168 ? 11.147 6.153 -5.422 1.00 35.66 168 ARG A O 1
ATOM 1404 N N . ASP A 1 169 ? 13.275 5.615 -4.946 1.00 37.53 169 ASP A N 1
ATOM 1405 C CA . ASP A 1 169 ? 13.245 4.237 -5.464 1.00 37.53 169 ASP A CA 1
ATOM 1406 C C . ASP A 1 169 ? 12.260 3.322 -4.730 1.00 37.53 169 ASP A C 1
ATOM 1408 O O . ASP A 1 169 ? 11.801 2.331 -5.284 1.00 37.53 169 ASP A O 1
ATOM 1412 N N . LEU A 1 170 ? 11.893 3.656 -3.493 1.00 38.50 170 LEU A N 1
ATOM 1413 C CA . LEU A 1 170 ? 11.055 2.826 -2.627 1.00 38.50 170 LEU A CA 1
ATOM 1414 C C . LEU A 1 170 ? 9.565 3.169 -2.702 1.00 38.50 170 LEU A C 1
ATOM 1416 O O . LEU A 1 170 ? 8.739 2.384 -2.263 1.00 38.50 170 LEU A O 1
ATOM 1420 N N . TYR A 1 171 ? 9.210 4.323 -3.262 1.00 39.44 171 TYR A N 1
ATOM 1421 C CA . TYR A 1 171 ? 7.812 4.710 -3.465 1.00 39.44 171 TYR A CA 1
ATOM 1422 C C . TYR A 1 171 ? 7.437 4.708 -4.948 1.00 39.44 171 TYR A C 1
ATOM 1424 O O . TYR A 1 171 ? 6.331 4.299 -5.305 1.00 39.44 171 TYR A O 1
ATOM 1432 N N . ASN A 1 172 ? 8.377 5.057 -5.837 1.00 40.75 172 ASN A N 1
ATOM 1433 C CA . ASN A 1 172 ? 8.182 4.887 -7.279 1.00 40.75 172 ASN A CA 1
ATOM 1434 C C . ASN A 1 172 ? 8.161 3.407 -7.698 1.00 40.75 172 ASN A C 1
ATOM 1436 O O . ASN A 1 172 ? 7.611 3.099 -8.748 1.00 40.75 172 ASN A O 1
ATOM 1440 N N . SER A 1 173 ? 8.689 2.498 -6.869 1.00 42.97 173 SER A N 1
ATOM 1441 C CA . SER A 1 173 ? 8.520 1.048 -7.035 1.00 42.97 173 SER A CA 1
ATOM 1442 C C . SER A 1 173 ? 7.260 0.482 -6.371 1.00 42.97 173 SER A C 1
ATOM 1444 O O . SER A 1 173 ? 7.056 -0.728 -6.458 1.00 42.97 173 SER A O 1
ATOM 1446 N N . GLN A 1 174 ? 6.434 1.297 -5.691 1.00 43.75 174 GLN A N 1
ATOM 1447 C CA . GLN A 1 174 ? 5.278 0.766 -4.956 1.00 43.75 174 GLN A CA 1
ATOM 1448 C C . GLN A 1 174 ? 3.924 1.438 -5.222 1.00 43.75 174 GLN A C 1
ATOM 1450 O O . GLN A 1 174 ? 2.920 0.737 -5.151 1.00 43.75 174 GLN A O 1
ATOM 1455 N N . PHE A 1 175 ? 3.832 2.742 -5.530 1.00 40.62 175 PHE A N 1
ATOM 1456 C CA . PHE A 1 175 ? 2.504 3.395 -5.589 1.00 40.62 175 PHE A CA 1
ATOM 1457 C C . PHE A 1 175 ? 2.330 4.571 -6.563 1.00 40.62 175 PHE A C 1
ATOM 1459 O O . PHE A 1 175 ? 1.215 5.071 -6.689 1.00 40.62 175 PHE A O 1
ATOM 1466 N N . ALA A 1 176 ? 3.370 5.051 -7.252 1.00 39.06 176 ALA A N 1
ATOM 1467 C CA . ALA A 1 176 ? 3.218 6.252 -8.089 1.00 39.06 176 ALA A CA 1
ATOM 1468 C C . ALA A 1 176 ? 2.493 6.008 -9.424 1.00 39.06 176 ALA A C 1
ATOM 1470 O O . ALA A 1 176 ? 2.041 6.960 -10.055 1.00 39.06 176 ALA A O 1
ATOM 1471 N N . ILE A 1 177 ? 2.371 4.757 -9.863 1.00 44.00 177 ILE A N 1
ATOM 1472 C CA . ILE A 1 177 ? 1.662 4.366 -11.083 1.00 44.00 177 ILE A CA 1
ATOM 1473 C C . ILE A 1 177 ? 0.982 3.060 -10.742 1.00 44.00 177 ILE A C 1
ATOM 1475 O O . ILE A 1 177 ? 1.582 2.240 -10.050 1.00 44.00 177 ILE A O 1
ATOM 1479 N N . GLY A 1 178 ? -0.276 2.907 -11.146 1.00 44.59 178 GLY A N 1
ATOM 1480 C CA . GLY A 1 178 ? -1.046 1.692 -10.922 1.00 44.59 178 GLY A CA 1
ATOM 1481 C C . GLY A 1 178 ? -0.446 0.527 -11.692 1.00 44.59 178 GLY A C 1
ATOM 1482 O O . GLY A 1 178 ? -1.028 0.116 -12.670 1.00 44.59 178 GLY A O 1
ATOM 1483 N N . ILE A 1 179 ? 0.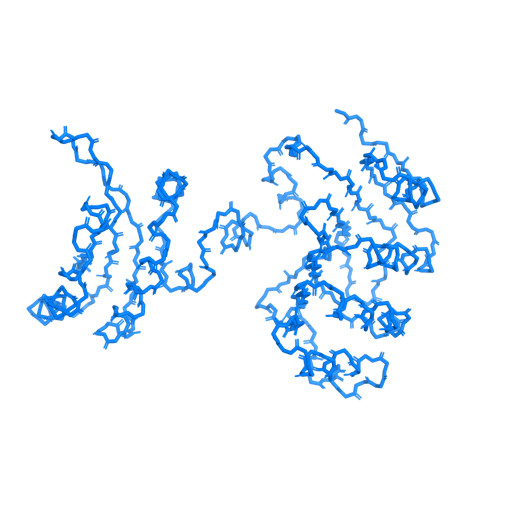720 0.040 -11.277 1.00 48.62 179 ILE A N 1
ATOM 1484 C CA . ILE A 1 179 ? 1.310 -1.251 -11.611 1.00 48.62 179 ILE A CA 1
ATOM 1485 C C . ILE A 1 179 ? 1.321 -1.988 -10.267 1.00 48.62 179 ILE A C 1
ATOM 1487 O O . ILE A 1 179 ? 1.854 -1.437 -9.296 1.00 48.62 179 ILE A O 1
ATOM 1491 N N . PRO A 1 180 ? 0.698 -3.172 -10.141 1.00 52.47 180 PRO A N 1
ATOM 1492 C CA . PRO A 1 180 ? 0.620 -3.840 -8.857 1.00 52.47 180 PRO A CA 1
ATOM 1493 C C . PRO A 1 180 ? 2.036 -4.191 -8.405 1.00 52.47 180 PRO A C 1
ATOM 1495 O O . PRO A 1 180 ? 2.909 -4.528 -9.210 1.00 52.47 180 PRO A O 1
ATOM 1498 N N . GLN A 1 181 ? 2.260 -4.154 -7.092 1.00 52.22 181 GLN A N 1
ATOM 1499 C CA . GLN A 1 181 ? 3.554 -4.490 -6.501 1.00 52.22 181 GLN A CA 1
ATOM 1500 C C . GLN A 1 181 ? 4.071 -5.860 -6.963 1.00 52.22 181 GLN A C 1
ATOM 1502 O O . GLN A 1 181 ? 5.276 -6.074 -7.025 1.00 52.22 181 GLN A O 1
ATOM 1507 N N . GLU A 1 182 ? 3.169 -6.791 -7.266 1.00 53.28 182 GLU A N 1
ATOM 1508 C CA . GLU A 1 182 ? 3.493 -8.141 -7.719 1.00 53.28 182 GLU A CA 1
ATOM 1509 C C . GLU A 1 182 ? 4.148 -8.132 -9.104 1.00 53.28 182 GLU A C 1
ATOM 1511 O O . GLU A 1 182 ? 5.201 -8.746 -9.263 1.00 53.28 182 GLU A O 1
ATOM 1516 N N . VAL A 1 183 ? 3.648 -7.332 -10.052 1.00 57.22 183 VAL A N 1
ATOM 1517 C CA . VAL A 1 183 ? 4.304 -7.126 -11.355 1.00 57.22 183 VAL A CA 1
ATOM 1518 C C . VAL A 1 183 ? 5.658 -6.445 -11.162 1.00 57.22 183 VAL A C 1
ATOM 1520 O O . VAL A 1 183 ? 6.650 -6.932 -11.684 1.00 57.22 183 VAL A O 1
ATOM 1523 N N . ILE A 1 184 ? 5.765 -5.399 -10.334 1.00 61.75 184 ILE A N 1
ATOM 1524 C CA . ILE A 1 184 ? 7.060 -4.726 -10.087 1.00 61.75 184 ILE A CA 1
ATOM 1525 C C . ILE A 1 184 ? 8.077 -5.665 -9.413 1.00 61.75 184 ILE A C 1
ATOM 1527 O O . ILE A 1 184 ? 9.271 -5.623 -9.700 1.00 61.75 184 ILE A O 1
ATOM 1531 N N . ASN A 1 185 ? 7.626 -6.532 -8.507 1.00 57.94 185 ASN A N 1
ATOM 1532 C CA . ASN A 1 185 ? 8.500 -7.486 -7.826 1.00 57.94 185 ASN A CA 1
ATOM 1533 C C . ASN A 1 185 ? 8.964 -8.620 -8.750 1.00 57.94 185 ASN A C 1
ATOM 1535 O O . ASN A 1 185 ? 10.043 -9.174 -8.531 1.00 57.94 185 ASN A O 1
ATOM 1539 N N . ASN A 1 186 ? 8.147 -8.982 -9.740 1.00 60.81 186 ASN A N 1
ATOM 1540 C CA . ASN A 1 186 ? 8.403 -10.089 -10.659 1.00 60.81 186 ASN A CA 1
ATOM 1541 C C . ASN A 1 186 ? 9.048 -9.639 -11.978 1.00 60.81 186 ASN A C 1
ATOM 1543 O O . ASN A 1 186 ? 9.610 -10.471 -12.696 1.00 60.81 186 ASN A O 1
ATOM 1547 N N . VAL A 1 187 ? 9.003 -8.339 -12.273 1.00 70.12 187 VAL A N 1
ATOM 1548 C CA . VAL A 1 187 ? 9.461 -7.748 -13.525 1.00 70.12 187 VAL A CA 1
ATOM 1549 C C . VAL A 1 187 ? 10.491 -6.656 -13.241 1.00 70.12 187 VAL A C 1
ATOM 1551 O O . VAL A 1 187 ? 10.219 -5.649 -12.598 1.00 70.12 187 VAL A O 1
ATOM 1554 N N . GLY A 1 188 ? 11.722 -6.859 -13.704 1.00 66.06 188 GLY A N 1
ATOM 1555 C CA . GLY A 1 188 ? 12.754 -5.832 -13.666 1.00 66.06 188 GLY A CA 1
ATOM 1556 C C . GLY A 1 188 ? 12.524 -4.744 -14.715 1.00 66.06 188 GLY A C 1
ATOM 1557 O O . GLY A 1 188 ? 11.884 -4.967 -15.731 1.00 66.06 188 GLY A O 1
ATOM 1558 N N . MET A 1 189 ? 13.119 -3.575 -14.525 1.00 68.88 189 MET A N 1
ATOM 1559 C CA . MET A 1 189 ? 13.169 -2.529 -15.552 1.00 68.88 189 MET A CA 1
ATOM 1560 C C . MET A 1 189 ? 14.616 -2.080 -15.736 1.00 68.88 189 MET A C 1
ATOM 1562 O O . MET A 1 189 ? 15.408 -2.157 -14.788 1.00 68.88 189 MET A O 1
ATOM 1566 N N . SER A 1 190 ? 14.978 -1.652 -16.944 1.00 60.28 190 SER A N 1
ATOM 1567 C CA . SER A 1 190 ? 16.179 -0.838 -17.135 1.00 60.28 190 SER A CA 1
ATOM 1568 C C . SER A 1 190 ? 15.857 0.614 -16.737 1.00 60.28 190 SER A C 1
ATOM 1570 O O . SER A 1 190 ? 14.701 1.035 -16.799 1.00 60.28 190 SER A O 1
ATOM 1572 N N . GLU A 1 191 ? 16.850 1.389 -16.288 1.00 52.03 191 GLU A N 1
ATOM 1573 C CA . GLU A 1 191 ? 16.620 2.779 -15.849 1.00 52.03 191 GLU A CA 1
ATOM 1574 C C . GLU A 1 191 ? 16.123 3.697 -16.984 1.00 52.03 191 GLU A C 1
ATOM 1576 O O . GLU A 1 191 ? 15.435 4.677 -16.704 1.00 52.03 191 GLU A O 1
ATOM 1581 N N . GLY A 1 192 ? 16.433 3.381 -18.248 1.00 59.88 192 GLY A N 1
ATOM 1582 C CA . GLY A 1 192 ? 15.976 4.147 -19.414 1.00 59.88 192 GLY A CA 1
ATOM 1583 C C . GLY A 1 192 ? 14.514 3.884 -19.782 1.00 59.88 192 GLY A C 1
ATOM 1584 O O . GLY A 1 192 ? 13.803 4.811 -20.167 1.00 59.88 192 GLY A O 1
ATOM 1585 N N . ASP A 1 193 ? 14.043 2.654 -19.578 1.00 74.75 193 ASP A N 1
ATOM 1586 C CA . ASP A 1 193 ? 12.726 2.219 -20.063 1.00 74.75 193 ASP A CA 1
ATOM 1587 C C . ASP A 1 193 ? 11.598 2.546 -19.088 1.00 74.75 193 ASP A C 1
ATOM 1589 O O . ASP A 1 193 ? 10.433 2.612 -19.477 1.00 74.75 193 ASP A O 1
ATOM 1593 N N . MET A 1 194 ? 11.927 2.803 -17.817 1.00 79.56 194 MET A N 1
ATOM 1594 C CA . MET A 1 194 ? 10.922 3.034 -16.781 1.00 79.56 194 MET A CA 1
ATOM 1595 C C . MET A 1 194 ? 9.994 4.196 -17.149 1.00 79.56 194 MET A C 1
ATOM 1597 O O . MET A 1 194 ? 8.784 4.031 -17.091 1.00 79.56 194 MET A O 1
ATOM 1601 N N . ALA A 1 195 ? 10.519 5.346 -17.580 1.00 82.94 195 ALA A N 1
ATOM 1602 C CA . ALA A 1 195 ? 9.677 6.496 -17.918 1.00 82.94 195 ALA A CA 1
ATOM 1603 C C . ALA A 1 195 ? 8.726 6.207 -19.095 1.00 82.94 195 ALA A C 1
ATOM 1605 O O . ALA A 1 195 ? 7.558 6.592 -19.044 1.00 82.94 195 ALA A O 1
ATOM 1606 N N . ALA A 1 196 ? 9.203 5.487 -20.114 1.00 89.38 196 ALA A N 1
ATOM 1607 C CA . ALA A 1 196 ? 8.407 5.131 -21.284 1.00 89.38 196 ALA A CA 1
ATOM 1608 C C . ALA A 1 196 ? 7.311 4.111 -20.938 1.00 89.38 196 ALA A C 1
ATOM 1610 O O . ALA A 1 196 ? 6.149 4.328 -21.268 1.00 89.38 196 ALA A O 1
ATOM 1611 N N . VAL A 1 197 ? 7.644 3.052 -20.190 1.00 90.19 197 VAL A N 1
ATOM 1612 C CA . VAL A 1 197 ? 6.670 2.050 -19.711 1.00 90.19 197 VAL A CA 1
ATOM 1613 C C . VAL A 1 197 ? 5.581 2.703 -18.862 1.00 90.19 197 VAL A C 1
ATOM 1615 O O . VAL A 1 197 ? 4.393 2.422 -19.008 1.00 90.19 197 VAL A O 1
ATOM 1618 N N . GLN A 1 198 ? 5.984 3.612 -17.983 1.00 84.62 198 GLN A N 1
ATOM 1619 C CA . GLN A 1 198 ? 5.087 4.370 -17.126 1.00 84.62 198 GLN A CA 1
ATOM 1620 C C . GLN A 1 198 ? 4.119 5.255 -17.914 1.00 84.62 198 GLN A C 1
ATOM 1622 O O . GLN A 1 198 ? 2.923 5.292 -17.617 1.00 84.62 198 GLN A O 1
ATOM 1627 N N . GLU A 1 199 ? 4.632 5.967 -18.915 1.00 89.00 199 GLU A N 1
ATOM 1628 C CA . GLU A 1 199 ? 3.817 6.790 -19.800 1.00 89.00 199 GLU A CA 1
ATOM 1629 C C . GLU A 1 199 ? 2.850 5.933 -20.628 1.00 89.00 199 GLU A C 1
ATOM 1631 O O . GLU A 1 199 ? 1.667 6.263 -20.722 1.00 89.00 199 GLU A O 1
ATOM 1636 N N . PHE A 1 200 ? 3.323 4.803 -21.152 1.00 92.50 200 PHE A N 1
ATOM 1637 C CA . PHE A 1 200 ? 2.526 3.869 -21.937 1.00 92.50 200 PHE A CA 1
ATOM 1638 C C . PHE A 1 200 ? 1.353 3.289 -21.136 1.00 92.50 200 PHE A C 1
ATOM 1640 O O . PHE A 1 200 ? 0.200 3.408 -21.549 1.00 92.50 200 PHE A O 1
ATOM 1647 N N . ILE A 1 201 ? 1.609 2.754 -19.937 1.00 89.94 201 ILE A N 1
ATOM 1648 C CA . ILE A 1 201 ? 0.560 2.194 -19.066 1.00 89.94 201 ILE A CA 1
ATOM 1649 C C . ILE A 1 201 ? -0.451 3.273 -18.660 1.00 89.94 201 ILE A C 1
ATOM 1651 O O . ILE A 1 201 ? -1.646 3.010 -18.554 1.00 89.94 201 ILE A O 1
ATOM 1655 N N . LYS A 1 202 ? -0.007 4.522 -18.480 1.00 86.38 202 LYS A N 1
ATOM 1656 C CA . LYS A 1 202 ? -0.915 5.642 -18.206 1.00 86.38 202 LYS A CA 1
ATOM 1657 C C . LYS A 1 202 ? -1.843 5.945 -19.390 1.00 86.38 202 LYS A C 1
ATOM 1659 O O . LYS A 1 202 ? -2.988 6.335 -19.161 1.00 86.38 202 LYS A O 1
ATOM 1664 N N . LYS A 1 203 ? -1.358 5.805 -20.629 1.00 92.06 203 LYS A N 1
ATOM 1665 C CA . LYS A 1 203 ? -2.164 5.962 -21.853 1.00 92.06 203 LYS A CA 1
ATOM 1666 C C . LYS A 1 203 ? -3.115 4.776 -22.069 1.00 92.06 203 LYS A C 1
ATOM 1668 O O . LYS A 1 203 ? -4.192 4.982 -22.617 1.00 92.06 203 LYS A O 1
ATOM 1673 N N . GLN A 1 204 ? -2.728 3.577 -21.630 1.00 92.44 204 GLN A N 1
ATOM 1674 C CA . GLN A 1 204 ? -3.423 2.303 -21.867 1.00 92.44 204 GLN A CA 1
ATOM 1675 C C . GLN A 1 204 ? -3.713 1.570 -20.540 1.00 92.44 204 GLN A C 1
ATOM 1677 O O . GLN A 1 204 ? -3.112 0.533 -20.261 1.00 92.44 204 GLN A O 1
ATOM 1682 N N . PRO A 1 205 ? -4.585 2.106 -19.666 1.00 85.81 205 PRO A N 1
ATOM 1683 C CA . PRO A 1 205 ? -4.767 1.569 -18.315 1.00 85.81 205 PRO A CA 1
ATOM 1684 C C . PRO A 1 205 ? -5.366 0.157 -18.281 1.00 85.81 205 PRO A C 1
ATOM 1686 O O . PRO A 1 205 ? -5.175 -0.552 -17.300 1.00 85.81 205 PRO A O 1
ATOM 1689 N N . ASP A 1 206 ? -6.075 -0.257 -19.331 1.00 86.50 206 ASP A N 1
ATOM 1690 C CA . ASP A 1 206 ? -6.640 -1.600 -19.485 1.00 86.50 206 ASP A CA 1
ATOM 1691 C C . ASP A 1 206 ? -5.563 -2.675 -19.676 1.00 86.50 206 ASP A C 1
ATOM 1693 O O . ASP A 1 206 ? -5.782 -3.827 -19.311 1.00 86.50 206 ASP A O 1
ATOM 1697 N N . ILE A 1 207 ? -4.366 -2.307 -20.151 1.00 90.75 207 ILE A N 1
ATOM 1698 C CA . ILE A 1 207 ? -3.265 -3.263 -20.329 1.00 90.75 207 ILE A CA 1
ATOM 1699 C C . ILE A 1 207 ? -2.789 -3.877 -19.008 1.00 90.75 207 ILE A C 1
ATOM 1701 O O . ILE A 1 207 ? -2.170 -4.938 -18.985 1.00 90.75 207 ILE A O 1
ATOM 1705 N N . TYR A 1 208 ? -3.096 -3.207 -17.900 1.00 82.50 208 TYR A N 1
ATOM 1706 C CA . TYR A 1 208 ? -2.757 -3.629 -16.553 1.00 82.50 208 TYR A CA 1
ATOM 1707 C C . TYR A 1 208 ? -3.255 -5.036 -16.220 1.00 82.50 208 TYR A C 1
ATOM 1709 O O . TYR A 1 208 ? -2.487 -5.834 -15.683 1.00 82.50 208 TYR A O 1
ATOM 1717 N N . ASP A 1 209 ? -4.515 -5.339 -16.543 1.00 83.19 209 ASP A N 1
ATOM 1718 C CA . ASP A 1 209 ? -5.128 -6.620 -16.181 1.00 83.19 209 ASP A CA 1
ATOM 1719 C C . ASP A 1 209 ? -4.409 -7.781 -16.893 1.00 83.19 209 ASP A C 1
ATOM 1721 O O . ASP A 1 209 ? -4.195 -8.846 -16.314 1.00 83.19 209 ASP A O 1
ATOM 1725 N N . TYR A 1 210 ? -3.927 -7.533 -18.114 1.00 91.94 210 TYR A N 1
ATOM 1726 C CA . TYR A 1 210 ? -3.164 -8.498 -18.901 1.00 91.94 210 TYR A CA 1
ATOM 1727 C C . TYR A 1 210 ? -1.719 -8.654 -18.422 1.00 91.94 210 TYR A C 1
ATOM 1729 O O . TYR A 1 210 ? -1.154 -9.732 -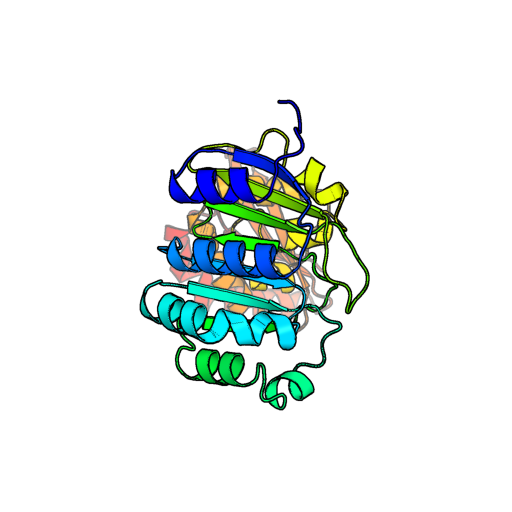18.569 1.00 91.94 210 TYR A O 1
ATOM 1737 N N . LEU A 1 211 ? -1.105 -7.619 -17.835 1.00 89.81 211 LEU A N 1
ATOM 1738 C CA . LEU A 1 211 ? 0.266 -7.704 -17.316 1.00 89.81 211 LEU A CA 1
ATOM 1739 C C . LEU A 1 211 ? 0.387 -8.690 -16.156 1.00 89.81 211 LEU A C 1
ATOM 1741 O O . LEU A 1 211 ? 1.337 -9.473 -16.112 1.00 89.81 211 LEU A O 1
ATOM 1745 N N . ASP A 1 212 ? -0.556 -8.648 -15.219 1.00 82.44 212 ASP A N 1
ATOM 1746 C CA . ASP A 1 212 ? -0.558 -9.553 -14.069 1.00 82.44 212 ASP A CA 1
ATOM 1747 C C . ASP A 1 212 ? -0.778 -11.010 -14.505 1.00 82.44 212 ASP A C 1
ATOM 1749 O O . ASP A 1 212 ? -0.028 -11.916 -14.122 1.00 82.44 212 ASP A O 1
ATOM 1753 N N . GLU A 1 213 ? -1.746 -11.219 -15.402 1.00 88.81 213 GLU A N 1
ATOM 1754 C CA . GLU A 1 213 ? -2.038 -12.522 -15.997 1.00 88.81 213 GLU A CA 1
ATOM 1755 C C . GLU A 1 213 ? -0.835 -13.070 -16.786 1.00 88.81 213 GLU A C 1
ATOM 1757 O O . GLU A 1 213 ? -0.403 -14.204 -16.553 1.00 88.81 213 GLU A O 1
ATOM 1762 N N . ALA A 1 214 ? -0.231 -12.245 -17.649 1.00 92.50 214 ALA A N 1
ATOM 1763 C CA . ALA A 1 214 ? 0.937 -12.609 -18.447 1.00 92.50 214 ALA A CA 1
ATOM 1764 C C . ALA A 1 214 ? 2.106 -13.042 -17.562 1.00 92.50 214 ALA A C 1
ATOM 1766 O O . ALA A 1 214 ? 2.710 -14.086 -17.799 1.00 92.50 214 ALA A O 1
ATOM 1767 N N . VAL A 1 215 ? 2.414 -12.279 -16.507 1.00 89.69 215 VAL A N 1
ATOM 1768 C CA . VAL A 1 215 ? 3.493 -12.620 -15.570 1.00 89.69 215 VAL A CA 1
ATOM 1769 C C . VAL A 1 215 ? 3.231 -13.973 -14.912 1.00 89.69 215 VAL A C 1
ATOM 1771 O O . VAL A 1 215 ? 4.150 -14.792 -14.826 1.00 89.69 215 VAL A O 1
ATOM 1774 N N . CYS A 1 216 ? 1.996 -14.246 -14.487 1.00 87.94 216 CYS A N 1
ATOM 1775 C CA . CYS A 1 216 ? 1.641 -15.529 -13.882 1.00 87.94 216 CYS A CA 1
ATOM 1776 C C . CYS A 1 216 ? 1.839 -16.699 -14.853 1.00 87.94 216 CYS A C 1
ATOM 1778 O O . CYS A 1 216 ? 2.407 -17.728 -14.481 1.00 87.94 216 CYS A O 1
ATOM 1780 N N . ILE A 1 217 ? 1.423 -16.533 -16.108 1.00 92.69 217 ILE A N 1
ATOM 1781 C CA . ILE A 1 217 ? 1.537 -17.571 -17.137 1.00 92.69 217 ILE A CA 1
ATOM 1782 C C . ILE A 1 217 ? 2.994 -17.789 -17.528 1.00 92.69 217 ILE A C 1
ATOM 1784 O O . ILE A 1 217 ? 3.451 -18.932 -17.554 1.00 92.69 217 ILE A O 1
ATOM 1788 N N . ILE A 1 218 ? 3.761 -16.714 -17.722 1.00 94.25 218 ILE A N 1
ATOM 1789 C CA . ILE A 1 218 ? 5.203 -16.792 -17.969 1.00 94.25 218 ILE A CA 1
ATOM 1790 C C . ILE A 1 218 ? 5.881 -17.589 -16.856 1.00 94.25 218 ILE A C 1
ATOM 1792 O O . ILE A 1 218 ? 6.665 -18.488 -17.150 1.00 94.25 218 ILE A O 1
ATOM 1796 N N . LYS A 1 219 ? 5.551 -17.338 -15.584 1.00 91.62 219 LYS A N 1
ATOM 1797 C CA . LYS A 1 219 ? 6.159 -18.044 -14.446 1.00 91.62 219 LYS A CA 1
ATOM 1798 C C . LYS A 1 219 ? 5.856 -19.542 -14.379 1.00 91.62 219 LYS A C 1
ATOM 1800 O O . LYS A 1 219 ? 6.632 -20.267 -13.758 1.00 91.62 219 LYS A O 1
ATOM 1805 N N . ASN A 1 220 ? 4.819 -20.034 -15.057 1.00 93.19 220 ASN A N 1
ATOM 1806 C CA . ASN A 1 220 ? 4.586 -21.477 -15.191 1.00 93.19 220 ASN A CA 1
ATOM 1807 C C . ASN A 1 220 ? 5.611 -22.150 -16.119 1.00 93.19 220 ASN A C 1
ATOM 1809 O O . ASN A 1 220 ? 5.944 -23.323 -15.937 1.00 93.19 220 ASN A O 1
ATOM 1813 N N . TYR A 1 221 ? 6.131 -21.408 -17.098 1.00 96.25 221 TYR A N 1
ATOM 1814 C CA . TYR A 1 221 ? 7.076 -21.900 -18.102 1.00 96.25 221 TYR A CA 1
ATOM 1815 C C . TYR A 1 221 ? 8.526 -21.481 -17.831 1.00 96.25 221 TYR A C 1
ATOM 1817 O O . TYR A 1 221 ? 9.451 -22.219 -18.186 1.00 96.25 221 TYR A O 1
ATOM 1825 N N . PHE A 1 222 ? 8.701 -20.336 -17.179 1.00 95.06 222 PHE A N 1
ATOM 1826 C CA . PHE A 1 222 ? 9.951 -19.651 -16.875 1.00 95.06 222 PHE A CA 1
ATOM 1827 C C . PHE A 1 222 ? 9.973 -19.247 -15.388 1.00 95.06 222 PHE A C 1
ATOM 1829 O O . PHE A 1 222 ? 9.833 -18.080 -15.010 1.00 95.06 222 PHE A O 1
ATOM 1836 N N . ASP A 1 223 ? 10.096 -20.248 -14.516 1.00 90.50 223 ASP A N 1
ATOM 1837 C CA . ASP A 1 223 ? 9.939 -20.122 -13.066 1.00 90.50 223 ASP A CA 1
ATOM 1838 C C . ASP A 1 223 ? 10.981 -19.196 -12.415 1.00 90.50 223 ASP A C 1
ATOM 1840 O O . ASP A 1 223 ? 10.673 -18.437 -11.488 1.00 90.50 223 ASP A O 1
ATOM 1844 N N . LYS A 1 224 ? 12.218 -19.210 -12.915 1.00 90.50 224 LYS A N 1
ATOM 1845 C CA . LYS A 1 224 ? 13.368 -18.529 -12.290 1.00 90.50 224 LYS A CA 1
ATOM 1846 C C . LYS A 1 224 ? 13.859 -17.322 -13.067 1.00 90.50 224 LYS A C 1
ATOM 1848 O O . LYS A 1 224 ? 14.622 -16.520 -12.534 1.00 90.50 224 LYS A O 1
ATOM 1853 N N . GLU A 1 225 ? 13.432 -17.199 -14.309 1.00 91.88 225 GLU A N 1
ATOM 1854 C CA . GLU A 1 225 ? 13.887 -16.189 -15.241 1.00 91.88 225 GLU A CA 1
ATOM 1855 C C . GLU A 1 225 ? 13.387 -14.808 -14.831 1.00 91.88 225 GLU A C 1
ATOM 1857 O O . GLU A 1 225 ? 12.324 -14.639 -14.217 1.00 91.88 225 GLU A O 1
ATOM 1862 N N . ARG A 1 226 ? 14.185 -13.801 -15.176 1.00 89.19 226 ARG A N 1
ATOM 1863 C CA . ARG A 1 226 ? 13.837 -12.409 -14.930 1.00 89.19 226 ARG A CA 1
ATOM 1864 C C . ARG A 1 226 ? 13.025 -11.906 -16.112 1.00 89.19 226 ARG A C 1
ATOM 1866 O O . ARG A 1 226 ? 13.504 -11.930 -17.237 1.00 89.19 226 ARG A O 1
ATOM 1873 N N . ILE A 1 227 ? 11.835 -11.400 -15.838 1.00 92.12 227 ILE A N 1
ATOM 1874 C CA . ILE A 1 227 ? 11.019 -10.705 -16.833 1.00 92.12 227 ILE A CA 1
ATOM 1875 C C . ILE A 1 227 ? 11.423 -9.229 -16.784 1.00 92.12 227 ILE A C 1
ATOM 1877 O O . ILE A 1 227 ? 11.747 -8.733 -15.702 1.00 92.12 227 ILE A O 1
ATOM 1881 N N . THR A 1 228 ? 11.437 -8.520 -17.907 1.00 91.25 228 THR A N 1
ATOM 1882 C CA . THR A 1 228 ? 11.578 -7.060 -17.950 1.00 91.25 228 THR A CA 1
ATOM 1883 C C . THR A 1 228 ? 10.542 -6.407 -18.854 1.00 91.25 228 THR A C 1
ATOM 1885 O O . THR A 1 228 ? 10.077 -7.055 -19.780 1.00 91.25 228 THR A O 1
ATOM 1888 N N . LEU A 1 229 ? 10.182 -5.148 -18.586 1.00 92.69 229 LEU A N 1
ATOM 1889 C CA . LEU A 1 229 ? 9.301 -4.366 -19.464 1.00 92.69 229 LEU A CA 1
ATOM 1890 C C . LEU A 1 229 ? 10.097 -3.375 -20.303 1.00 92.69 229 LEU A C 1
ATOM 1892 O O . LEU A 1 229 ? 10.971 -2.690 -19.769 1.00 92.69 229 LEU A O 1
ATOM 1896 N N . GLU A 1 230 ? 9.732 -3.268 -21.574 1.00 93.50 230 GLU A N 1
ATOM 1897 C CA . GLU A 1 230 ? 10.303 -2.321 -22.530 1.00 93.50 230 GLU A CA 1
ATOM 1898 C C . GLU A 1 230 ? 9.195 -1.776 -23.437 1.00 93.50 230 GLU A C 1
ATOM 1900 O O . GLU A 1 230 ? 8.308 -2.523 -23.837 1.00 93.50 230 GLU A O 1
ATOM 1905 N N . VAL A 1 231 ? 9.209 -0.477 -23.741 1.00 94.25 231 VAL A N 1
ATOM 1906 C CA . VAL A 1 231 ? 8.289 0.105 -24.731 1.00 94.25 231 VAL A CA 1
ATOM 1907 C C . VAL A 1 231 ? 9.062 0.360 -26.007 1.00 94.25 231 VAL A C 1
ATOM 1909 O O . VAL A 1 231 ? 10.020 1.131 -26.007 1.00 94.25 231 VAL A O 1
ATOM 1912 N N . ILE A 1 232 ? 8.608 -0.249 -27.096 1.00 93.94 232 ILE A N 1
ATOM 1913 C CA . ILE A 1 232 ? 9.161 -0.046 -28.431 1.00 93.94 232 ILE A CA 1
ATOM 1914 C C . ILE A 1 232 ? 8.137 0.735 -29.249 1.00 93.94 232 ILE A C 1
ATOM 1916 O O . ILE A 1 232 ? 6.949 0.417 -29.252 1.00 93.94 232 ILE A O 1
ATOM 1920 N N . ASN A 1 233 ? 8.602 1.781 -29.928 1.00 92.62 233 ASN A N 1
ATOM 1921 C CA . ASN A 1 233 ? 7.804 2.508 -30.906 1.00 92.62 233 ASN A CA 1
ATOM 1922 C C . ASN A 1 233 ? 8.170 1.989 -32.298 1.00 92.62 233 ASN A C 1
ATOM 1924 O O . ASN A 1 233 ? 9.333 2.098 -32.698 1.00 92.62 233 ASN A O 1
ATOM 1928 N N . ASP A 1 234 ? 7.196 1.413 -33.001 1.00 87.06 234 ASP A N 1
ATOM 1929 C CA . ASP A 1 234 ? 7.371 1.016 -34.392 1.00 87.06 234 ASP A CA 1
ATOM 1930 C C . ASP A 1 234 ? 7.222 2.248 -35.307 1.00 87.06 234 ASP A C 1
ATOM 1932 O O . ASP A 1 234 ? 6.108 2.763 -35.476 1.00 87.06 234 ASP A O 1
ATOM 1936 N N . PRO A 1 235 ? 8.317 2.730 -35.929 1.00 86.81 235 PRO A N 1
ATOM 1937 C CA . PRO A 1 235 ? 8.278 3.928 -36.757 1.00 86.81 235 PRO A CA 1
ATOM 1938 C C . PRO A 1 235 ? 7.459 3.753 -38.044 1.00 86.81 235 PRO A C 1
ATOM 1940 O O . PRO A 1 235 ? 7.126 4.757 -38.673 1.00 86.81 235 PRO A O 1
ATOM 1943 N N . GLU A 1 236 ? 7.159 2.521 -38.469 1.00 89.31 236 GLU A N 1
ATOM 1944 C CA . GLU A 1 236 ? 6.364 2.265 -39.675 1.00 89.31 236 GLU A CA 1
ATOM 1945 C C . GLU A 1 236 ? 4.863 2.445 -39.424 1.00 89.31 236 GLU A C 1
ATOM 1947 O O . GLU A 1 236 ? 4.138 2.873 -40.327 1.00 89.31 236 GLU A O 1
ATOM 1952 N N . TYR A 1 237 ? 4.408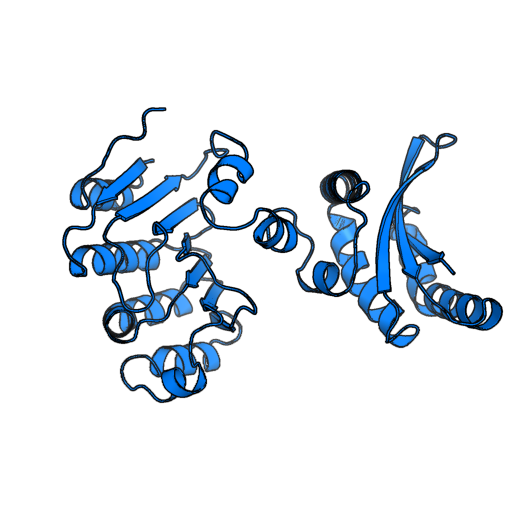 2.168 -38.199 1.00 85.00 237 TYR A N 1
ATOM 1953 C CA . TYR A 1 237 ? 2.988 2.175 -37.836 1.00 85.00 237 TYR A CA 1
ATOM 1954 C C . TYR A 1 237 ? 2.608 3.249 -36.808 1.00 85.00 237 TYR A C 1
ATOM 1956 O O . TYR A 1 237 ? 1.424 3.379 -36.504 1.00 85.00 237 TYR A O 1
ATOM 1964 N N . ASP A 1 238 ? 3.578 4.022 -36.297 1.00 89.06 238 ASP A N 1
ATOM 1965 C CA . ASP A 1 238 ? 3.388 5.023 -35.230 1.00 89.06 238 ASP A CA 1
ATOM 1966 C C . ASP A 1 238 ? 2.646 4.425 -34.018 1.00 89.06 238 ASP A C 1
ATOM 1968 O O . ASP A 1 238 ? 1.734 5.021 -33.439 1.00 89.06 238 ASP A O 1
ATOM 1972 N N . LYS A 1 239 ? 3.006 3.179 -33.678 1.00 92.12 239 LYS A N 1
ATOM 1973 C CA . LYS A 1 239 ? 2.360 2.375 -32.636 1.00 92.12 239 LYS A CA 1
ATOM 1974 C C . LYS A 1 239 ? 3.372 2.063 -31.541 1.00 92.12 239 LYS A C 1
ATOM 1976 O O . LYS A 1 239 ? 4.407 1.440 -31.780 1.00 92.12 239 LYS A O 1
ATOM 1981 N N . GLU A 1 240 ? 3.060 2.499 -30.324 1.00 94.88 240 GLU A N 1
ATOM 1982 C CA . GLU A 1 240 ? 3.783 2.082 -29.122 1.00 94.88 240 GLU A CA 1
ATOM 1983 C C . GLU A 1 240 ? 3.343 0.656 -28.746 1.00 94.88 240 GLU A C 1
ATOM 1985 O O . GLU A 1 240 ? 2.148 0.355 -28.730 1.00 94.88 240 GLU A O 1
ATOM 1990 N N . THR A 1 241 ? 4.302 -0.209 -28.425 1.00 95.31 241 THR A N 1
ATOM 1991 C CA . THR A 1 241 ? 4.072 -1.596 -28.000 1.00 95.31 241 THR A CA 1
ATOM 1992 C C . THR A 1 241 ? 4.854 -1.881 -26.727 1.00 95.31 241 THR A C 1
ATOM 1994 O O . THR A 1 241 ? 6.036 -1.542 -26.632 1.00 95.31 241 THR A O 1
ATOM 1997 N N . LEU A 1 242 ? 4.210 -2.514 -25.747 1.00 94.94 242 LEU A N 1
ATOM 1998 C CA . LEU A 1 242 ? 4.841 -2.948 -24.507 1.00 94.94 242 LEU A CA 1
ATOM 1999 C C . LEU A 1 242 ? 5.317 -4.397 -24.632 1.00 94.94 242 LEU A C 1
ATOM 2001 O O . LEU A 1 242 ? 4.526 -5.305 -24.863 1.00 94.94 242 LEU A O 1
ATOM 2005 N N . PHE A 1 243 ? 6.608 -4.615 -24.425 1.00 94.94 243 PHE A N 1
ATOM 2006 C CA . PHE A 1 243 ? 7.245 -5.924 -24.452 1.00 94.94 243 PHE A CA 1
ATOM 2007 C C . PHE A 1 243 ? 7.482 -6.447 -23.034 1.00 94.94 243 PHE A C 1
ATOM 2009 O O . PHE A 1 243 ? 8.037 -5.740 -22.191 1.00 94.94 243 PHE A O 1
ATOM 2016 N N . LEU A 1 244 ? 7.108 -7.704 -22.781 1.00 94.56 244 LEU A N 1
ATOM 2017 C CA . LEU A 1 244 ? 7.554 -8.509 -21.644 1.00 94.56 244 LEU A CA 1
ATOM 2018 C C . LEU A 1 244 ? 8.717 -9.375 -22.102 1.00 94.56 244 LEU A C 1
ATOM 2020 O O . LEU A 1 244 ? 8.534 -10.466 -22.637 1.00 94.56 244 LEU A O 1
ATOM 2024 N N . CYS A 1 245 ? 9.922 -8.891 -21.856 1.00 94.88 245 CYS A N 1
ATOM 2025 C CA . CYS A 1 245 ? 11.146 -9.559 -22.251 1.00 94.88 245 CYS A CA 1
ATOM 2026 C C . CYS A 1 245 ? 11.584 -10.555 -21.172 1.00 94.88 245 CYS A C 1
ATOM 2028 O O . CYS A 1 245 ? 11.931 -10.174 -20.052 1.00 94.88 245 CYS A O 1
ATOM 2030 N N . ILE A 1 246 ? 11.609 -11.841 -21.496 1.00 95.69 246 ILE A N 1
ATOM 2031 C CA . ILE A 1 246 ? 12.051 -12.914 -20.608 1.00 95.69 246 ILE A CA 1
ATOM 2032 C C . ILE A 1 246 ? 13.553 -13.112 -20.803 1.00 95.69 246 ILE A C 1
ATOM 2034 O O . ILE A 1 246 ? 13.990 -13.640 -21.823 1.00 95.69 246 ILE A O 1
ATOM 2038 N N . LYS A 1 247 ? 14.355 -12.717 -19.811 1.00 94.62 247 LYS A N 1
ATOM 2039 C CA . LYS A 1 247 ? 15.806 -12.942 -19.811 1.00 94.62 247 LYS A CA 1
ATOM 2040 C C . LYS A 1 247 ? 16.110 -14.357 -19.350 1.00 94.62 247 LYS A C 1
ATOM 2042 O O . LYS A 1 247 ? 15.843 -14.691 -18.189 1.00 94.62 247 LYS A O 1
ATOM 2047 N N . THR A 1 248 ? 16.657 -15.177 -20.240 1.00 94.94 248 THR A N 1
ATOM 2048 C CA . THR A 1 248 ? 16.853 -16.605 -19.985 1.00 94.94 248 THR A CA 1
ATOM 2049 C C . THR A 1 248 ? 18.195 -17.110 -20.504 1.00 94.94 248 THR A C 1
ATOM 2051 O O . THR A 1 248 ? 18.513 -16.944 -21.670 1.00 94.94 248 THR A O 1
ATOM 2054 N N . ASP A 1 249 ? 18.941 -17.813 -19.646 1.00 95.19 249 ASP A N 1
ATOM 2055 C CA . ASP A 1 249 ? 20.172 -18.526 -20.031 1.00 95.19 249 ASP A CA 1
ATOM 2056 C C . ASP A 1 249 ? 19.876 -19.929 -20.609 1.00 95.19 249 ASP A C 1
ATOM 2058 O O . ASP A 1 249 ? 20.758 -20.791 -20.692 1.00 95.19 249 ASP A O 1
ATOM 2062 N N . ARG A 1 250 ? 18.606 -20.228 -20.915 1.00 94.94 250 ARG A N 1
ATOM 2063 C CA . ARG A 1 250 ? 18.209 -21.512 -21.498 1.00 94.94 250 ARG A CA 1
ATOM 2064 C C . ARG A 1 250 ? 18.708 -21.634 -22.929 1.00 94.94 250 ARG A C 1
ATOM 2066 O O . ARG A 1 250 ? 18.980 -20.655 -23.614 1.00 94.94 250 ARG A O 1
ATOM 2073 N N . ASP A 1 251 ? 18.754 -22.877 -23.394 1.00 96.62 251 ASP A N 1
ATOM 2074 C CA . ASP A 1 251 ? 18.914 -23.151 -24.815 1.00 96.62 251 ASP A CA 1
ATOM 2075 C C . ASP A 1 251 ? 17.796 -22.466 -25.618 1.00 96.62 251 ASP A C 1
ATOM 2077 O O . ASP A 1 251 ? 16.619 -22.548 -25.250 1.00 96.62 251 ASP A O 1
ATOM 2081 N N . LEU A 1 252 ? 18.174 -21.793 -26.707 1.00 95.56 252 LEU A N 1
ATOM 2082 C CA . LEU A 1 252 ? 17.263 -20.972 -27.503 1.00 95.56 252 LEU A CA 1
ATOM 2083 C C . LEU A 1 252 ? 16.078 -21.788 -28.040 1.00 95.56 252 LEU A C 1
ATOM 2085 O O . LEU A 1 252 ? 14.947 -21.307 -28.014 1.00 95.56 252 LEU A O 1
ATOM 2089 N N . ASP A 1 253 ? 16.302 -23.036 -28.463 1.00 97.31 253 ASP A N 1
ATOM 2090 C CA . ASP A 1 253 ? 15.225 -23.883 -28.981 1.00 97.31 253 ASP A CA 1
ATOM 2091 C C . ASP A 1 253 ? 14.251 -24.310 -27.869 1.00 97.31 253 ASP A C 1
ATOM 2093 O O . ASP A 1 253 ? 13.054 -24.462 -28.128 1.00 97.31 253 ASP A O 1
ATOM 2097 N N . ASP A 1 254 ? 14.727 -24.518 -26.634 1.00 97.00 254 ASP A N 1
ATOM 2098 C CA . ASP A 1 254 ? 13.854 -24.767 -25.472 1.00 97.00 254 ASP A CA 1
ATOM 2099 C C . ASP A 1 254 ? 13.056 -23.510 -25.101 1.00 97.00 254 ASP A C 1
ATOM 2101 O O . ASP A 1 254 ? 11.842 -23.591 -24.899 1.00 97.00 254 ASP A O 1
ATOM 2105 N N . ALA A 1 255 ? 13.711 -22.346 -25.063 1.00 97.44 255 ALA A N 1
ATOM 2106 C CA . ALA A 1 255 ? 13.069 -21.071 -24.758 1.00 97.44 255 ALA A CA 1
ATOM 2107 C C . ALA A 1 255 ? 11.963 -20.737 -25.773 1.00 97.44 255 ALA A C 1
ATOM 2109 O O . ALA A 1 255 ? 10.835 -20.449 -25.374 1.00 97.44 255 ALA A O 1
ATOM 2110 N N . LEU A 1 256 ? 12.233 -20.882 -27.075 1.00 97.31 256 LEU A N 1
ATOM 2111 C CA . LEU A 1 256 ? 11.243 -20.659 -28.134 1.00 97.31 256 LEU A CA 1
ATOM 2112 C C . LEU A 1 256 ? 10.069 -21.641 -28.057 1.00 97.31 256 LEU A C 1
ATOM 2114 O O . LEU A 1 256 ? 8.921 -21.253 -28.265 1.00 97.31 256 LEU A O 1
ATOM 2118 N N . LYS A 1 257 ? 10.316 -22.916 -27.725 1.00 97.94 257 LYS A N 1
ATOM 2119 C CA . LYS A 1 257 ? 9.232 -23.900 -27.535 1.00 97.94 257 LYS A CA 1
ATOM 2120 C C . LYS A 1 257 ? 8.321 -23.537 -26.366 1.00 97.94 257 LYS A C 1
ATOM 2122 O O . LYS A 1 257 ? 7.117 -23.766 -26.458 1.00 97.94 257 LYS A O 1
ATOM 2127 N N . ARG A 1 258 ? 8.881 -23.002 -25.279 1.00 97.88 258 ARG A N 1
ATOM 2128 C CA . ARG A 1 258 ? 8.123 -22.534 -24.109 1.00 97.88 258 ARG A CA 1
ATOM 2129 C C . ARG A 1 258 ? 7.353 -21.254 -24.408 1.00 97.88 258 ARG A C 1
ATOM 2131 O O . ARG A 1 258 ? 6.179 -21.192 -24.069 1.00 97.88 258 ARG A O 1
ATOM 2138 N N . LEU A 1 259 ? 7.974 -20.286 -25.082 1.00 97.44 259 LEU A N 1
ATOM 2139 C CA . LEU A 1 259 ? 7.296 -19.064 -25.522 1.00 97.44 259 LEU A CA 1
ATOM 2140 C C . LEU A 1 259 ? 6.093 -19.404 -26.406 1.00 97.44 259 LEU A C 1
ATOM 2142 O O . LEU A 1 259 ? 4.979 -18.993 -26.111 1.00 97.44 259 LEU A O 1
ATOM 2146 N N . LYS A 1 260 ? 6.280 -20.300 -27.380 1.00 97.31 260 LYS A N 1
ATOM 2147 C CA . LYS A 1 260 ? 5.187 -20.777 -28.230 1.00 97.31 260 LYS A CA 1
ATOM 2148 C C . LYS A 1 260 ? 4.027 -21.390 -27.435 1.00 97.31 260 LYS A C 1
ATOM 2150 O O . LYS A 1 260 ? 2.880 -21.290 -27.854 1.00 97.31 260 LYS A O 1
ATOM 2155 N N . LYS A 1 261 ? 4.304 -22.047 -26.302 1.00 97.62 261 LYS A N 1
ATOM 2156 C CA . LYS A 1 261 ? 3.249 -22.585 -25.430 1.00 97.62 261 LYS A CA 1
ATOM 2157 C C . LYS A 1 261 ? 2.458 -21.485 -24.735 1.00 97.62 261 LYS A C 1
ATOM 2159 O O . LYS A 1 261 ? 1.245 -21.606 -24.647 1.00 97.62 261 LYS A O 1
ATOM 2164 N N . ILE A 1 262 ? 3.128 -20.419 -24.305 1.00 96.25 262 ILE A N 1
ATOM 2165 C CA . ILE A 1 262 ? 2.467 -19.225 -23.767 1.00 96.25 262 ILE A CA 1
ATOM 2166 C C . ILE A 1 262 ? 1.581 -18.588 -24.843 1.00 96.25 262 ILE A C 1
ATOM 2168 O O . ILE A 1 262 ? 0.431 -18.259 -24.561 1.00 96.25 262 ILE A O 1
ATOM 2172 N N . ASP A 1 263 ? 2.074 -18.483 -26.079 1.00 94.56 263 ASP A N 1
ATOM 2173 C CA . ASP A 1 263 ? 1.292 -17.908 -27.175 1.00 94.56 263 ASP A CA 1
ATOM 2174 C C . ASP A 1 263 ? 0.026 -18.727 -27.465 1.00 94.56 263 ASP A C 1
ATOM 2176 O O . ASP A 1 263 ? -1.071 -18.177 -27.560 1.00 94.56 263 ASP A O 1
ATOM 2180 N N . GLU A 1 264 ? 0.182 -20.053 -27.558 1.00 93.94 264 GLU A N 1
ATOM 2181 C CA . GLU A 1 264 ? -0.902 -21.000 -27.838 1.00 93.94 264 GLU A CA 1
ATOM 2182 C C . GLU A 1 264 ? -1.967 -21.047 -26.734 1.00 93.94 264 GLU A C 1
ATOM 2184 O O . GLU A 1 264 ? -3.138 -21.260 -27.041 1.00 93.94 264 GLU A O 1
ATOM 2189 N N . GLU A 1 265 ? -1.574 -20.908 -25.466 1.00 92.62 265 GLU A N 1
ATOM 2190 C CA . GLU A 1 265 ? -2.480 -21.065 -24.320 1.00 92.62 265 GLU A CA 1
ATOM 2191 C C . GLU A 1 265 ? -3.081 -19.756 -23.815 1.00 92.62 265 GLU A C 1
ATOM 2193 O O . GLU A 1 265 ? -4.077 -19.793 -23.096 1.00 92.62 265 GLU A O 1
ATOM 2198 N N . TRP A 1 266 ? -2.472 -18.618 -24.141 1.00 94.06 266 TRP A N 1
ATOM 2199 C CA . TRP A 1 266 ? -2.892 -17.332 -23.598 1.00 94.06 266 TRP A CA 1
ATOM 2200 C C . TRP A 1 266 ? -2.967 -16.237 -24.649 1.00 94.06 266 TRP A C 1
ATOM 2202 O O . TRP A 1 266 ? -4.030 -15.647 -24.826 1.00 94.06 266 TRP A O 1
ATOM 2212 N N . LEU A 1 267 ? -1.876 -15.964 -25.371 1.00 90.19 267 LEU A N 1
ATOM 2213 C CA . LEU A 1 267 ? -1.822 -14.782 -26.237 1.00 90.19 267 LEU A CA 1
ATOM 2214 C C . LEU A 1 267 ? -2.875 -14.831 -27.352 1.00 90.19 267 LEU A C 1
ATOM 2216 O O . LEU A 1 267 ? -3.491 -13.812 -27.657 1.00 90.19 267 LEU A O 1
ATOM 2220 N N . PHE A 1 268 ? -3.127 -16.008 -27.934 1.00 89.69 268 PHE A N 1
ATOM 2221 C CA . PHE A 1 268 ? -4.123 -16.159 -28.999 1.00 89.69 268 PHE A CA 1
ATOM 2222 C C . PHE A 1 268 ? -5.552 -15.849 -28.557 1.00 89.69 268 PHE A C 1
ATOM 2224 O O . PHE A 1 268 ? -6.307 -15.287 -29.348 1.00 89.69 268 PHE A O 1
ATOM 2231 N N . ASP A 1 269 ? -5.905 -16.126 -27.302 1.00 90.75 269 ASP A N 1
ATOM 2232 C CA . ASP A 1 269 ? -7.223 -15.778 -26.763 1.00 90.75 269 ASP A CA 1
ATOM 2233 C C . ASP A 1 269 ? -7.352 -14.268 -26.501 1.00 90.75 269 ASP A C 1
ATOM 2235 O O . ASP A 1 269 ? -8.462 -13.757 -26.363 1.00 90.75 269 ASP A O 1
ATOM 2239 N N . LYS A 1 270 ? -6.225 -13.545 -26.430 1.00 91.00 270 LYS A N 1
ATOM 2240 C CA . LYS A 1 270 ? -6.158 -12.117 -26.086 1.00 91.00 270 LYS A CA 1
ATOM 2241 C C . LYS A 1 270 ? -5.813 -11.201 -27.256 1.00 91.00 270 LYS A C 1
ATOM 2243 O O . LYS A 1 270 ? -5.875 -9.986 -27.095 1.00 91.00 270 LYS A O 1
ATOM 2248 N N . ILE A 1 271 ? -5.470 -11.745 -28.423 1.00 89.94 271 ILE A N 1
ATOM 2249 C CA . ILE A 1 271 ? -4.896 -10.971 -29.534 1.00 89.94 271 ILE A CA 1
ATOM 2250 C C . ILE A 1 271 ? -5.820 -9.843 -30.023 1.00 89.94 271 ILE A C 1
ATOM 2252 O O . ILE A 1 271 ? -5.353 -8.735 -30.273 1.00 89.94 271 ILE A O 1
ATOM 2256 N N . GLU A 1 272 ? -7.134 -10.089 -30.084 1.00 90.19 272 GLU A N 1
ATOM 2257 C CA . GLU A 1 272 ? -8.122 -9.080 -30.495 1.00 90.19 272 GLU A CA 1
ATOM 2258 C C . GLU A 1 272 ? -8.295 -7.968 -29.449 1.00 90.19 272 GLU A C 1
ATOM 2260 O O . GLU A 1 272 ? -8.499 -6.811 -29.806 1.00 90.19 272 GLU A O 1
ATOM 2265 N N . GLU A 1 273 ? -8.208 -8.307 -28.160 1.00 92.50 273 GLU A N 1
ATOM 2266 C CA . GLU A 1 273 ? -8.352 -7.354 -27.053 1.00 92.50 273 GLU A CA 1
ATOM 2267 C C . GLU A 1 273 ? -7.091 -6.496 -26.883 1.00 92.50 273 GLU A C 1
ATOM 2269 O O . GLU A 1 273 ? -7.158 -5.296 -26.599 1.00 92.50 273 GLU A O 1
ATOM 2274 N N . LEU A 1 274 ? -5.925 -7.114 -27.062 1.00 91.69 274 LEU A N 1
ATOM 2275 C CA . LEU A 1 274 ? -4.638 -6.455 -26.913 1.00 91.69 274 LEU A CA 1
ATOM 2276 C C . LEU A 1 274 ? -4.310 -5.562 -28.106 1.00 91.69 274 LEU A C 1
ATOM 2278 O O . LEU A 1 274 ? -3.658 -4.545 -27.885 1.00 91.69 274 LEU A O 1
ATOM 2282 N N . ASP A 1 275 ? -4.772 -5.886 -29.320 1.00 91.44 275 ASP A N 1
ATOM 2283 C CA . ASP A 1 275 ? -4.463 -5.137 -30.550 1.00 91.44 275 ASP A CA 1
ATOM 2284 C C . ASP A 1 275 ? -2.958 -4.822 -30.626 1.00 91.44 275 ASP A C 1
ATOM 2286 O O . ASP A 1 275 ? -2.547 -3.666 -30.641 1.00 91.44 275 ASP A O 1
ATOM 2290 N N . ASP A 1 276 ? -2.115 -5.852 -30.530 1.00 90.31 276 ASP A N 1
ATOM 2291 C CA . ASP A 1 276 ? -0.641 -5.798 -30.488 1.00 90.31 276 ASP A CA 1
ATOM 2292 C C . ASP A 1 276 ? -0.008 -4.859 -29.442 1.00 90.31 276 ASP A C 1
ATOM 2294 O O . ASP A 1 276 ? 1.196 -4.635 -29.476 1.00 90.31 276 ASP A O 1
ATOM 2298 N N . ARG A 1 277 ? -0.765 -4.297 -28.492 1.00 94.50 277 ARG A N 1
ATOM 2299 C CA . ARG A 1 277 ? -0.221 -3.378 -27.473 1.00 94.50 277 ARG A CA 1
ATOM 2300 C C . ARG A 1 277 ? 0.707 -4.080 -26.482 1.00 94.50 277 ARG A C 1
ATOM 2302 O O . ARG A 1 277 ? 1.464 -3.404 -25.786 1.00 94.50 277 ARG A O 1
ATOM 2309 N N . LEU A 1 278 ? 0.627 -5.409 -26.399 1.00 95.00 278 LEU A N 1
ATOM 2310 C CA . LEU A 1 278 ? 1.393 -6.250 -25.491 1.00 95.00 278 LEU A CA 1
ATOM 2311 C C . LEU A 1 278 ? 2.006 -7.432 -26.241 1.00 95.00 278 LEU A C 1
ATOM 2313 O O . LEU A 1 278 ? 1.286 -8.207 -26.866 1.00 95.00 278 LEU A O 1
ATOM 2317 N N . VAL A 1 279 ? 3.318 -7.598 -26.119 1.00 94.81 279 VAL A N 1
ATOM 2318 C CA . VAL A 1 279 ? 4.074 -8.697 -26.727 1.00 94.81 279 VAL A CA 1
ATOM 2319 C C . VAL A 1 279 ? 4.927 -9.372 -25.659 1.00 94.81 279 VAL A C 1
ATOM 2321 O O . VAL A 1 279 ? 5.471 -8.705 -24.782 1.00 94.81 279 VAL A O 1
ATOM 2324 N N . ILE A 1 280 ? 5.054 -10.696 -25.715 1.00 95.81 280 ILE A N 1
ATOM 2325 C CA . ILE A 1 280 ? 6.003 -11.451 -24.890 1.00 95.81 280 ILE A CA 1
ATOM 2326 C C . ILE A 1 280 ? 7.153 -11.876 -25.796 1.00 95.81 280 ILE A C 1
ATOM 2328 O O . ILE A 1 280 ? 6.921 -12.448 -26.857 1.00 95.81 280 ILE A O 1
ATOM 2332 N N . ASP A 1 281 ? 8.385 -11.609 -25.375 1.00 96.06 281 ASP A N 1
ATOM 2333 C CA . ASP A 1 281 ? 9.578 -11.963 -26.142 1.00 96.06 281 ASP A CA 1
ATOM 2334 C C . ASP A 1 281 ? 10.654 -12.572 -25.237 1.00 96.06 281 ASP A C 1
ATOM 2336 O O . ASP A 1 281 ? 10.607 -12.452 -24.010 1.00 96.06 281 ASP A O 1
ATOM 2340 N N . ILE A 1 282 ? 11.632 -13.247 -25.832 1.00 95.69 282 ILE A N 1
ATOM 2341 C CA . ILE A 1 282 ? 12.775 -13.833 -25.134 1.00 95.69 282 ILE A CA 1
ATOM 2342 C C . ILE A 1 282 ? 14.054 -13.070 -25.471 1.00 95.69 282 ILE A C 1
ATOM 2344 O O . ILE A 1 282 ? 14.359 -12.792 -26.627 1.00 95.69 282 ILE A O 1
ATOM 2348 N N . ILE A 1 283 ? 14.847 -12.778 -24.443 1.00 92.62 283 ILE A N 1
ATOM 2349 C CA . ILE A 1 283 ? 16.183 -12.206 -24.597 1.00 92.62 283 ILE A CA 1
ATOM 2350 C C . ILE A 1 283 ? 17.193 -13.230 -24.056 1.00 92.62 283 ILE A C 1
ATOM 2352 O O . ILE A 1 283 ? 17.113 -13.564 -22.866 1.00 92.62 283 ILE A O 1
ATOM 2356 N N . PRO A 1 284 ? 18.100 -13.748 -24.904 1.00 85.25 284 PRO A N 1
ATOM 2357 C CA . PRO A 1 284 ? 19.157 -14.664 -24.483 1.00 85.25 284 PRO A CA 1
ATOM 2358 C C . PRO A 1 284 ? 20.265 -13.975 -23.670 1.00 85.25 284 PRO A C 1
ATOM 2360 O O . PRO A 1 284 ? 20.349 -12.722 -23.673 1.00 85.25 284 PRO A O 1
#

Foldseek 3Di:
DDQDEDELVVVLVCLVVLHWDWHKYQAPDLVSVLSVVLSLLVPFQAEKEWEEADDLVSVLSCLVSVLVSQVHYQAYEYAYAQPDDVVVQCVDPSRVSLVVSCVVSVRHYYYHYDPHGIWGKMQGPVFKIKTAQDDDPPDDGRIMTITGGPDDPPPDDPVVVCVRHDDPPVCLCDPPAPQHNVLSVQADEDPVFSVVVRVLCVVVVVCRVVSVVLSVLCCVLQVPWHWYWGWDQDPVVRDIAIEGETEDPDDPVSVVVSQVVSCVPPVVVCCVVCVRNYYYYYDD

Radius of gyration: 22.72 Å; chains: 1; bounding box: 38×54×65 Å

Organism: NCBI:txid2759913